Protein AF-A0A7V8WUT7-F1 (afdb_monomer)

Radius of gyration: 21.06 Å; Cα contacts (8 Å, |Δi|>4): 389; chains: 1; bounding box: 51×52×50 Å

Sequence (198 aa):
MINNELIRGTLDYEWETGSEGGYWSIVDKDSLLIAPISHGVFAGTKVFAKDNIERRGRVLSAMNPDGSEFVIAHAGDVVQAFIEWEDGEQELMMSSDLTQQSISFDGIWEVKDGDYLTVYEKIMPARVAWEGLVKFLRKDPDTYEELDPPYVQESADPTIWRHWFLYAYPATLMRPTGFIRPKSIPPITGLRRQKPKE

Secondary structure (DSSP, 8-state):
--EEEEEEEEEEEEEPSSTT-EEEEEEEGGGEEEEE--B---TT-EEEETTEEEEEEEEEEEE-TTS-B---PPBT---EEEEEETTS-EEEEEGGGEEEEEE-GGGEEE--TT-EEEEE-SS-TTSEEEEEE--EEEPPGGG--TTS-SEEETTS-HHHHHHHHHTT-EEEEEEEETSPPPP----------PPP--

pLDDT: mean 80.87, std 17.5, range [33.44, 97.56]

Structure (mmCIF, N/CA/C/O backbone):
data_AF-A0A7V8WUT7-F1
#
_entry.id   AF-A0A7V8WUT7-F1
#
loop_
_atom_site.group_PDB
_atom_site.id
_atom_site.type_symbol
_atom_site.label_atom_id
_atom_site.label_alt_id
_atom_site.label_comp_id
_atom_site.label_asym_id
_atom_site.label_entity_id
_atom_site.label_seq_id
_atom_site.pdbx_PDB_ins_code
_atom_site.Cartn_x
_atom_site.Cartn_y
_atom_site.Cartn_z
_atom_site.occupancy
_atom_site.B_iso_or_equiv
_atom_site.auth_seq_id
_atom_site.auth_comp_id
_atom_site.auth_asym_id
_atom_site.auth_atom_id
_atom_site.pdbx_PDB_model_num
ATOM 1 N N . MET A 1 1 ? -27.573 -14.402 15.034 1.00 45.41 1 MET A N 1
ATOM 2 C CA . MET A 1 1 ? -26.101 -14.456 14.971 1.00 45.41 1 MET A CA 1
ATOM 3 C C . MET A 1 1 ? -25.664 -13.211 14.234 1.00 45.41 1 MET A C 1
ATOM 5 O O . MET A 1 1 ? -26.160 -12.996 13.137 1.00 45.41 1 MET A O 1
ATOM 9 N N . ILE A 1 2 ? -24.872 -12.351 14.870 1.00 49.19 2 ILE A N 1
ATOM 10 C CA . ILE A 1 2 ? -24.236 -11.228 14.175 1.00 49.19 2 ILE A CA 1
ATOM 11 C C . ILE A 1 2 ? -23.109 -11.873 13.373 1.00 49.19 2 ILE A C 1
ATOM 13 O O . ILE A 1 2 ? -22.214 -12.475 13.966 1.00 49.19 2 ILE A O 1
ATOM 17 N N . ASN A 1 3 ? -23.209 -11.865 12.046 1.00 58.84 3 ASN A N 1
ATOM 18 C CA . ASN A 1 3 ? -22.057 -12.227 11.230 1.00 58.84 3 ASN A CA 1
ATOM 19 C C . ASN A 1 3 ? -21.016 -11.115 11.430 1.00 58.84 3 ASN A C 1
ATOM 21 O O . ASN A 1 3 ? -21.374 -9.964 11.629 1.00 58.84 3 ASN A O 1
ATOM 25 N N . ASN A 1 4 ? -19.731 -11.418 11.428 1.00 73.94 4 ASN A N 1
ATOM 26 C CA . ASN A 1 4 ? -18.710 -10.377 11.412 1.00 73.94 4 ASN A CA 1
ATOM 27 C C . ASN A 1 4 ? -17.887 -10.602 10.158 1.00 73.94 4 ASN A C 1
ATOM 29 O O . ASN A 1 4 ? -17.495 -11.734 9.873 1.00 73.94 4 ASN A O 1
ATOM 33 N N . GLU A 1 5 ? -17.669 -9.537 9.402 1.00 84.69 5 GLU A N 1
ATOM 34 C CA . GLU A 1 5 ? -16.731 -9.567 8.292 1.00 84.69 5 GLU A CA 1
ATOM 35 C C . GLU A 1 5 ? -15.357 -9.223 8.861 1.00 84.69 5 GLU A C 1
ATOM 37 O O . GLU A 1 5 ? -15.193 -8.178 9.492 1.00 84.69 5 GLU A O 1
ATOM 42 N N . LEU A 1 6 ? -14.408 -10.152 8.732 1.00 90.44 6 LEU A N 1
ATOM 43 C CA . LEU A 1 6 ? -13.042 -9.987 9.215 1.00 90.44 6 LEU A CA 1
ATOM 44 C C . LEU A 1 6 ? -12.116 -9.855 8.013 1.00 90.44 6 LEU A C 1
ATOM 46 O O . LEU A 1 6 ? -11.908 -10.826 7.288 1.00 90.44 6 LEU A O 1
ATOM 50 N N . ILE A 1 7 ? -11.526 -8.678 7.859 1.00 92.19 7 ILE A N 1
ATOM 51 C CA . ILE A 1 7 ? -10.552 -8.368 6.813 1.00 92.19 7 ILE A CA 1
ATOM 52 C C . ILE A 1 7 ? -9.171 -8.293 7.456 1.00 92.19 7 ILE A C 1
ATOM 54 O O . ILE A 1 7 ? -9.015 -7.785 8.572 1.00 92.19 7 ILE A O 1
ATOM 58 N N . ARG A 1 8 ? -8.156 -8.822 6.772 1.00 93.81 8 ARG A N 1
ATOM 59 C CA . ARG A 1 8 ? -6.759 -8.772 7.219 1.00 93.81 8 ARG A CA 1
ATOM 60 C C . ARG A 1 8 ? -5.919 -8.162 6.120 1.00 93.81 8 ARG A C 1
ATOM 62 O O . ARG A 1 8 ? -5.990 -8.610 4.983 1.00 93.81 8 ARG A O 1
ATOM 69 N N . GLY A 1 9 ? -5.099 -7.186 6.462 1.00 93.19 9 GLY A N 1
ATOM 70 C CA . GLY A 1 9 ? -4.481 -6.377 5.431 1.00 93.19 9 GLY A CA 1
ATOM 71 C C . GLY A 1 9 ? -3.453 -5.402 5.956 1.00 93.19 9 GLY A C 1
ATOM 72 O O . GLY A 1 9 ? -2.978 -5.519 7.088 1.00 93.19 9 GLY A O 1
ATOM 73 N N . THR A 1 10 ? -3.126 -4.433 5.119 1.00 93.62 10 THR A N 1
ATOM 74 C CA . THR A 1 10 ? -2.320 -3.270 5.487 1.00 93.62 10 THR A CA 1
ATOM 75 C C . THR A 1 10 ? -3.182 -2.028 5.441 1.00 93.62 10 THR A C 1
ATOM 77 O O . THR A 1 10 ? -4.041 -1.901 4.576 1.00 93.62 10 THR A O 1
ATOM 80 N N . LEU A 1 11 ? -2.966 -1.119 6.378 1.00 93.94 11 LEU A N 1
ATOM 81 C CA . LEU A 1 11 ? -3.621 0.180 6.348 1.00 93.94 11 LEU A CA 1
ATOM 82 C C . LEU A 1 11 ? -3.132 1.005 5.155 1.00 93.94 11 LEU A C 1
ATOM 84 O O . LEU A 1 11 ? -1.986 0.857 4.750 1.00 93.94 11 LEU A O 1
ATOM 88 N N . ASP A 1 12 ? -3.972 1.872 4.611 1.00 91.62 12 ASP A N 1
ATOM 89 C CA . ASP A 1 12 ? -3.555 2.832 3.591 1.00 91.62 12 ASP A CA 1
ATOM 90 C C . ASP A 1 12 ? -4.378 4.121 3.678 1.00 91.62 12 ASP A C 1
ATOM 92 O O . ASP A 1 12 ? -5.473 4.156 4.248 1.00 91.62 12 ASP A O 1
ATOM 96 N N . TYR A 1 13 ? -3.832 5.209 3.154 1.00 88.19 13 TYR A N 1
ATOM 97 C CA . TYR A 1 13 ? -4.569 6.453 3.001 1.00 88.19 13 TYR A CA 1
ATOM 98 C C . TYR A 1 13 ? -4.773 6.742 1.521 1.00 88.19 13 TYR A C 1
ATOM 100 O O . TYR A 1 13 ? -3.846 7.134 0.811 1.00 88.19 13 TYR A O 1
ATOM 108 N N . GLU A 1 14 ? -6.012 6.554 1.081 1.00 84.31 14 GLU A N 1
ATOM 109 C CA . GLU A 1 14 ? -6.411 6.763 -0.302 1.00 84.31 14 GLU A CA 1
ATOM 110 C C . GLU A 1 14 ? -6.660 8.249 -0.536 1.00 84.31 14 GLU A C 1
ATOM 112 O O . GLU A 1 14 ? -7.486 8.872 0.138 1.00 84.31 14 GLU A O 1
ATOM 117 N N . TRP A 1 15 ? -5.943 8.815 -1.503 1.00 75.94 15 TRP A N 1
ATOM 118 C CA . TRP A 1 15 ? -6.131 10.191 -1.945 1.00 75.94 15 TRP A CA 1
ATOM 119 C C . TRP A 1 15 ? -7.054 10.197 -3.156 1.00 75.94 15 TRP A C 1
ATOM 121 O O . TRP A 1 15 ? -6.699 9.656 -4.206 1.00 75.94 15 TRP A O 1
ATOM 131 N N . GLU A 1 16 ? -8.212 10.844 -3.057 1.00 68.81 16 GLU A N 1
ATOM 132 C CA . GLU A 1 16 ? -8.985 11.129 -4.259 1.00 68.81 16 GLU A CA 1
ATOM 133 C C . GLU A 1 16 ? -8.317 12.289 -5.004 1.00 68.81 16 GLU A C 1
ATOM 135 O O . GLU A 1 16 ? -7.932 13.308 -4.428 1.00 68.81 16 GLU A O 1
ATOM 140 N N . THR A 1 17 ? -8.131 12.135 -6.313 1.00 56.09 17 THR A N 1
ATOM 141 C CA . THR A 1 17 ? -7.579 13.207 -7.147 1.00 56.09 17 THR A CA 1
ATOM 142 C C . THR A 1 17 ? -8.631 14.309 -7.314 1.00 56.09 17 THR A C 1
ATOM 144 O O . THR A 1 17 ? -9.501 14.231 -8.175 1.00 56.09 17 THR A O 1
ATOM 147 N N . GLY A 1 18 ? -8.574 15.348 -6.472 1.00 57.19 18 GLY A N 1
ATOM 148 C CA . GLY A 1 18 ? -9.510 16.479 -6.491 1.00 57.19 18 GLY A CA 1
ATOM 149 C C . GLY A 1 18 ? -9.595 17.214 -5.149 1.00 57.19 18 GLY A C 1
ATOM 150 O O . GLY A 1 18 ? -8.862 16.912 -4.216 1.00 57.19 18 GLY A O 1
ATOM 151 N N . SER A 1 19 ? -10.510 18.181 -5.030 1.00 51.00 19 SER A N 1
ATOM 152 C CA . SER A 1 19 ? -10.764 18.927 -3.781 1.00 51.00 19 SER A CA 1
ATOM 153 C C . SER A 1 19 ? -11.541 18.129 -2.722 1.00 51.00 19 SER A C 1
ATOM 155 O O . SER A 1 19 ? -11.982 18.704 -1.730 1.00 51.00 19 SER A O 1
ATOM 157 N N . GLU A 1 20 ? -11.805 16.842 -2.967 1.00 57.56 20 GLU A N 1
ATOM 158 C CA . GLU A 1 20 ? -12.792 16.047 -2.220 1.00 57.56 20 GLU A CA 1
ATOM 159 C C . GLU A 1 20 ? -12.183 15.251 -1.048 1.00 57.56 20 GLU A C 1
ATOM 161 O O . GLU A 1 20 ? -12.918 14.745 -0.202 1.00 57.56 20 GLU A O 1
ATOM 166 N N . GLY A 1 21 ? -10.856 15.285 -0.886 1.00 66.75 21 GLY A N 1
ATOM 167 C CA . GLY A 1 21 ? -10.159 14.737 0.279 1.00 66.75 21 GLY A CA 1
ATOM 168 C C . GLY A 1 21 ? -9.697 13.291 0.086 1.00 66.75 21 GLY A C 1
ATOM 169 O O . GLY A 1 21 ? -9.520 12.818 -1.031 1.00 66.75 21 GLY A O 1
ATOM 170 N N . GLY A 1 22 ? -9.427 12.601 1.192 1.00 80.38 22 GLY A N 1
ATOM 171 C CA . GLY A 1 22 ? -9.009 11.201 1.196 1.00 80.38 22 GLY A CA 1
ATOM 172 C C . GLY A 1 22 ? -9.622 10.439 2.365 1.00 80.38 22 GLY A C 1
ATOM 173 O O . GLY A 1 22 ? -10.236 11.037 3.258 1.00 80.38 22 GLY A O 1
ATOM 174 N N . TYR A 1 23 ? -9.468 9.118 2.367 1.00 86.56 23 TYR A N 1
ATOM 175 C CA . TYR A 1 23 ? -10.055 8.251 3.387 1.00 86.56 23 TYR A CA 1
ATOM 176 C C . TYR A 1 23 ? -9.081 7.192 3.901 1.00 86.56 23 TYR A C 1
ATOM 178 O O . TYR A 1 23 ? -8.175 6.729 3.213 1.00 86.56 23 TYR A O 1
ATOM 186 N N . TRP A 1 24 ? -9.292 6.812 5.160 1.00 91.88 24 TRP A N 1
ATOM 187 C CA . TRP A 1 24 ? -8.573 5.730 5.819 1.00 91.88 24 TRP A CA 1
ATOM 188 C C . TRP A 1 24 ? -9.095 4.388 5.313 1.00 91.88 24 TRP A C 1
ATOM 190 O O . TRP A 1 24 ? -10.299 4.130 5.383 1.00 91.88 24 TRP A O 1
ATOM 200 N N . SER A 1 25 ? -8.212 3.520 4.835 1.00 92.62 25 SER A N 1
ATOM 201 C CA . SER A 1 25 ? -8.583 2.211 4.308 1.00 92.62 25 SER A CA 1
ATOM 202 C C . SER A 1 25 ? -7.730 1.091 4.907 1.00 92.62 25 SER A C 1
ATOM 204 O O . SER A 1 25 ? -6.668 1.313 5.492 1.00 92.62 25 SER A O 1
ATOM 206 N N . ILE A 1 26 ? -8.233 -0.136 4.795 1.00 93.62 26 ILE A N 1
ATOM 207 C CA . ILE A 1 26 ? -7.436 -1.354 4.882 1.00 93.62 26 ILE A CA 1
ATOM 208 C C . ILE A 1 26 ? -7.471 -2.033 3.514 1.00 93.62 26 ILE A C 1
ATOM 210 O O . ILE A 1 26 ? -8.536 -2.254 2.937 1.00 93.62 26 ILE A O 1
ATOM 214 N N . VAL A 1 27 ? -6.293 -2.359 3.002 1.00 91.25 27 VAL A N 1
ATOM 215 C CA . VAL A 1 27 ? -6.102 -3.119 1.773 1.00 91.25 27 VAL A CA 1
ATOM 216 C C . VAL A 1 27 ? -6.010 -4.590 2.141 1.00 91.25 27 VAL A C 1
ATOM 218 O O . VAL A 1 27 ? -5.072 -5.001 2.829 1.00 91.25 27 VAL A O 1
ATOM 221 N N . ASP A 1 28 ? -6.986 -5.380 1.705 1.00 89.50 28 ASP A N 1
ATOM 222 C CA . ASP A 1 28 ? -7.012 -6.821 1.928 1.00 89.50 28 ASP A CA 1
ATOM 223 C C . ASP A 1 28 ? -5.782 -7.484 1.293 1.00 89.50 28 ASP A C 1
ATOM 225 O O . ASP A 1 28 ? -5.483 -7.313 0.107 1.00 89.50 28 ASP A O 1
ATOM 229 N N . LYS A 1 29 ? -5.068 -8.278 2.095 1.00 82.19 29 LYS A N 1
ATOM 230 C CA . LYS A 1 29 ? -3.894 -9.029 1.643 1.00 82.19 29 LYS A CA 1
ATOM 231 C C . LYS A 1 29 ? -4.231 -10.005 0.512 1.00 82.19 29 LYS A C 1
ATOM 233 O O . LYS A 1 29 ? -3.369 -10.279 -0.318 1.00 82.19 29 LYS A O 1
ATOM 238 N N . ASP A 1 30 ? -5.456 -10.534 0.490 1.00 81.25 30 ASP A N 1
ATOM 239 C CA . ASP A 1 30 ? -5.896 -11.526 -0.496 1.00 81.25 30 ASP A CA 1
ATOM 240 C C . ASP A 1 30 ? -6.336 -10.861 -1.819 1.00 81.25 30 ASP A C 1
ATOM 242 O O . ASP A 1 30 ? -6.558 -11.540 -2.820 1.00 81.25 30 ASP A O 1
ATOM 246 N N . SER A 1 31 ? -6.388 -9.526 -1.851 1.00 80.69 31 SER A N 1
ATOM 247 C CA . SER A 1 31 ? -6.717 -8.705 -3.022 1.00 80.69 31 SER A CA 1
ATOM 248 C C . SER A 1 31 ? -5.495 -8.113 -3.73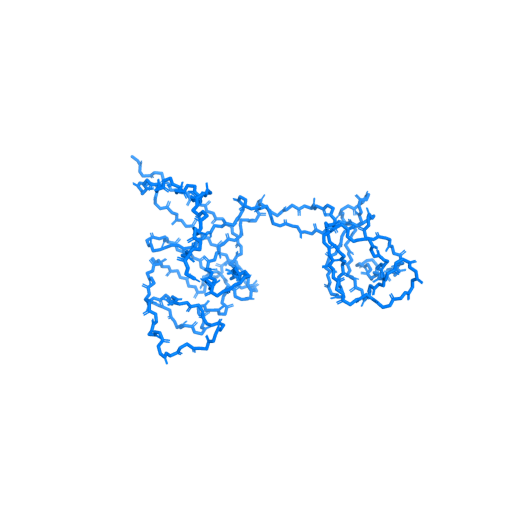0 1.00 80.69 31 SER A C 1
ATOM 250 O O . SER A 1 31 ? -5.635 -7.324 -4.669 1.00 80.69 31 SER A O 1
ATOM 252 N N . LEU A 1 32 ? -4.292 -8.490 -3.289 1.00 76.00 32 LEU A N 1
ATOM 253 C CA . LEU A 1 32 ? -3.045 -8.155 -3.961 1.00 76.00 32 LEU A CA 1
ATOM 254 C C . LEU A 1 32 ? -2.887 -9.049 -5.193 1.00 76.00 32 LEU A C 1
ATOM 256 O O . LEU A 1 32 ? -2.630 -10.248 -5.091 1.00 76.00 32 LEU A O 1
ATOM 260 N N . LEU A 1 33 ? -3.034 -8.451 -6.368 1.00 81.75 33 LEU A N 1
ATOM 261 C CA . LEU A 1 33 ? -2.918 -9.117 -7.657 1.00 81.75 33 LEU A CA 1
ATOM 262 C C . LEU A 1 33 ? -1.563 -8.808 -8.289 1.00 81.75 33 LEU A C 1
ATOM 264 O O . LEU A 1 33 ? -1.022 -7.716 -8.137 1.00 81.75 33 LEU A O 1
ATOM 268 N N . ILE A 1 34 ? -1.029 -9.756 -9.053 1.00 82.69 34 ILE A N 1
ATOM 269 C CA . ILE A 1 34 ? 0.046 -9.472 -10.005 1.00 82.69 34 ILE A CA 1
ATOM 270 C C . ILE A 1 34 ? -0.631 -9.163 -11.332 1.00 82.69 34 ILE A C 1
ATOM 272 O O . ILE A 1 34 ? -1.311 -10.017 -11.903 1.00 82.69 34 ILE A O 1
ATOM 276 N N . ALA A 1 35 ? -0.486 -7.926 -11.794 1.00 85.25 35 ALA A N 1
ATOM 277 C CA . ALA A 1 35 ? -1.137 -7.441 -13.000 1.00 85.25 35 ALA A CA 1
ATOM 278 C C . ALA A 1 35 ? -0.101 -6.924 -14.006 1.00 85.25 35 ALA A C 1
ATOM 280 O O . ALA A 1 35 ? 0.965 -6.444 -13.605 1.00 85.25 35 ALA A O 1
ATOM 281 N N . PRO A 1 36 ? -0.404 -6.982 -15.315 1.00 87.75 36 PRO A N 1
ATOM 282 C CA . PRO A 1 36 ? 0.354 -6.240 -16.308 1.00 87.75 36 PRO A CA 1
ATOM 283 C C . PRO A 1 36 ? 0.421 -4.763 -15.932 1.00 87.75 36 PRO A C 1
ATOM 285 O O . PRO A 1 36 ? -0.540 -4.190 -15.416 1.00 87.75 36 PRO A O 1
ATOM 288 N N . ILE A 1 37 ? 1.555 -4.145 -16.219 1.00 86.19 37 ILE A N 1
ATOM 289 C CA . ILE A 1 37 ? 1.732 -2.711 -16.040 1.00 86.19 37 ILE A CA 1
ATOM 290 C C . ILE A 1 37 ? 0.801 -1.966 -17.012 1.00 86.19 37 ILE A C 1
ATOM 292 O O . ILE A 1 37 ? 0.881 -2.136 -18.227 1.00 86.19 37 ILE A O 1
ATOM 296 N N . SER A 1 38 ? -0.128 -1.178 -16.465 1.00 77.62 38 SER A N 1
ATOM 297 C CA . SER A 1 38 ? -1.184 -0.483 -17.220 1.00 77.62 38 SER A CA 1
ATOM 298 C C . SER A 1 38 ? -0.864 0.982 -17.543 1.00 77.62 38 SER A C 1
ATOM 300 O O . SER A 1 38 ? -1.633 1.652 -18.229 1.00 77.62 38 SER A O 1
ATOM 302 N N . HIS A 1 39 ? 0.247 1.491 -17.025 1.00 78.94 39 HIS A N 1
ATOM 303 C CA . HIS A 1 39 ? 0.788 2.838 -17.211 1.00 78.94 39 HIS A CA 1
ATOM 304 C C . HIS A 1 39 ? 2.317 2.723 -17.233 1.00 78.94 39 HIS A C 1
ATOM 306 O O . HIS A 1 39 ? 2.832 1.726 -16.745 1.00 78.94 39 HIS A O 1
ATOM 312 N N . GLY A 1 40 ? 3.074 3.708 -17.717 1.00 79.19 40 GLY A N 1
ATOM 313 C CA . GLY A 1 40 ? 4.542 3.628 -17.627 1.00 79.19 40 GLY A CA 1
ATOM 314 C C . GLY A 1 40 ? 5.052 3.365 -16.193 1.00 79.19 40 GLY A C 1
ATOM 315 O O . GLY A 1 40 ? 4.360 3.639 -15.209 1.00 79.19 40 GLY A O 1
ATOM 316 N N . VAL A 1 41 ? 6.252 2.796 -16.059 1.00 86.00 41 VAL A N 1
ATOM 317 C CA . VAL A 1 41 ? 6.893 2.547 -14.752 1.00 86.00 41 VAL A CA 1
ATOM 318 C C . VAL A 1 41 ? 7.861 3.662 -14.383 1.00 86.00 41 VAL A C 1
ATOM 320 O O . VAL A 1 41 ? 8.454 4.288 -15.256 1.00 86.00 41 VAL A O 1
ATOM 323 N N . PHE A 1 42 ? 8.055 3.878 -13.082 1.00 87.62 42 PHE A N 1
ATOM 324 C CA . PHE A 1 42 ? 8.966 4.889 -12.551 1.00 87.62 42 PHE A CA 1
ATOM 325 C C . PHE A 1 42 ? 10.107 4.246 -11.765 1.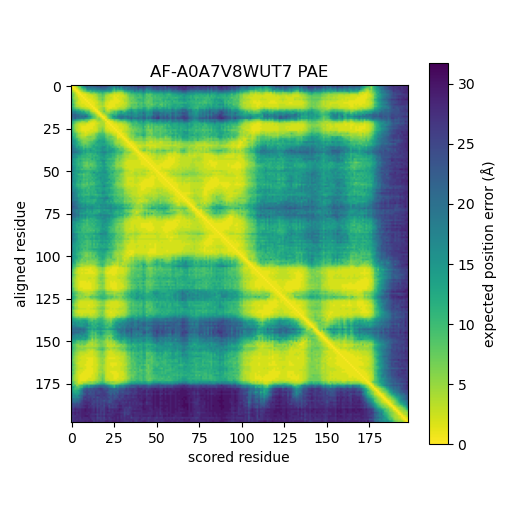00 87.62 42 PHE A C 1
ATOM 327 O O . PHE A 1 42 ? 10.021 3.099 -11.323 1.00 87.62 42 PHE A O 1
ATOM 334 N N . ALA A 1 43 ? 11.186 5.001 -11.562 1.00 87.81 43 ALA A N 1
ATOM 335 C CA . ALA A 1 43 ? 12.277 4.575 -10.696 1.00 87.81 43 ALA A CA 1
ATOM 336 C C . ALA A 1 43 ? 11.761 4.255 -9.280 1.00 87.81 43 ALA A C 1
ATOM 338 O O . ALA A 1 43 ? 10.963 4.990 -8.701 1.00 87.81 43 ALA A O 1
ATOM 339 N N . GLY A 1 44 ? 12.226 3.143 -8.716 1.00 85.69 44 GLY A N 1
ATOM 340 C CA . GLY A 1 44 ? 11.808 2.623 -7.417 1.00 85.69 44 GLY A CA 1
ATOM 341 C C . GLY A 1 44 ? 10.611 1.670 -7.457 1.00 85.69 44 GLY A C 1
ATOM 342 O O . GLY A 1 44 ? 10.409 0.955 -6.471 1.00 85.69 44 GLY A O 1
ATOM 343 N N . THR A 1 45 ? 9.861 1.599 -8.563 1.00 89.00 45 THR A N 1
ATOM 344 C CA . THR A 1 45 ? 8.746 0.653 -8.715 1.00 89.00 45 THR A CA 1
ATOM 345 C C . THR A 1 45 ? 9.249 -0.787 -8.600 1.00 89.00 45 THR A C 1
ATOM 347 O O . THR A 1 45 ? 10.237 -1.167 -9.232 1.00 89.00 45 THR A O 1
ATOM 350 N N . LYS A 1 46 ? 8.565 -1.598 -7.785 1.00 92.06 46 LYS A N 1
ATOM 351 C CA . LYS A 1 46 ? 8.791 -3.047 -7.711 1.00 92.06 46 LYS A CA 1
ATOM 352 C C . LYS A 1 46 ? 8.060 -3.732 -8.856 1.00 92.06 46 LYS A C 1
ATOM 354 O O . LYS A 1 46 ? 6.871 -3.488 -9.055 1.00 92.06 46 LYS A O 1
ATOM 359 N N . VAL A 1 47 ? 8.761 -4.602 -9.564 1.00 94.19 47 VAL A N 1
ATOM 360 C CA . VAL A 1 47 ? 8.244 -5.314 -10.733 1.00 94.19 47 VAL A CA 1
ATOM 361 C C . VAL A 1 47 ? 8.579 -6.796 -10.651 1.00 94.19 47 VAL A C 1
ATOM 363 O O . VAL A 1 47 ? 9.500 -7.206 -9.942 1.00 94.19 47 VAL A O 1
ATOM 366 N N . PHE A 1 48 ? 7.826 -7.593 -11.396 1.00 94.69 48 PHE A N 1
ATOM 367 C CA . PHE A 1 48 ? 8.066 -9.015 -11.587 1.00 94.69 48 PHE A CA 1
ATOM 368 C C . PHE A 1 48 ? 8.187 -9.306 -13.079 1.00 94.69 48 PHE A C 1
ATOM 370 O O . PHE A 1 48 ? 7.489 -8.686 -13.893 1.00 94.69 48 PHE A O 1
ATOM 377 N N . ALA A 1 49 ? 9.039 -10.260 -13.447 1.00 93.31 49 ALA A N 1
ATOM 378 C CA . ALA A 1 49 ? 9.104 -10.718 -14.829 1.00 93.31 49 ALA A CA 1
ATOM 379 C C . ALA A 1 49 ? 7.766 -11.368 -15.213 1.00 93.31 49 ALA A C 1
ATOM 381 O O . ALA A 1 49 ? 7.251 -12.222 -14.491 1.00 93.31 49 ALA A O 1
ATOM 382 N N . LYS A 1 50 ? 7.190 -10.981 -16.354 1.00 91.75 50 LYS A N 1
ATOM 383 C CA . LYS A 1 50 ? 5.868 -11.468 -16.784 1.00 91.75 50 LYS A CA 1
ATOM 384 C C . LYS A 1 50 ? 5.796 -12.989 -16.922 1.00 91.75 50 LYS A C 1
ATOM 386 O O . LYS A 1 50 ? 4.791 -13.585 -16.545 1.00 91.75 50 LYS A O 1
ATOM 391 N N . ASP A 1 51 ? 6.874 -13.603 -17.399 1.00 92.25 51 ASP A N 1
ATOM 392 C CA . ASP A 1 51 ? 6.966 -15.056 -17.588 1.00 92.25 51 ASP A CA 1
ATOM 393 C C . ASP A 1 51 ? 7.476 -15.795 -16.337 1.00 92.25 51 ASP A C 1
ATOM 395 O O . ASP A 1 51 ? 7.506 -17.025 -16.304 1.00 92.25 51 ASP A O 1
ATOM 399 N N . ASN A 1 52 ? 7.876 -15.061 -15.293 1.00 90.62 52 ASN A N 1
ATOM 400 C CA . ASN A 1 52 ? 8.339 -15.621 -14.028 1.00 90.62 52 ASN A CA 1
ATOM 401 C C . ASN A 1 52 ? 8.051 -14.657 -12.868 1.00 90.62 52 ASN A C 1
ATOM 403 O O . ASN A 1 52 ? 8.905 -13.864 -12.474 1.00 90.62 52 ASN A O 1
ATOM 407 N N . ILE A 1 53 ? 6.856 -14.776 -12.287 1.00 87.00 53 ILE A N 1
ATOM 408 C CA . ILE A 1 53 ? 6.399 -13.912 -11.190 1.00 87.00 53 ILE A CA 1
ATOM 409 C C . ILE A 1 53 ? 7.222 -14.046 -9.900 1.00 87.00 53 ILE A C 1
ATOM 411 O O . ILE A 1 53 ? 7.128 -13.192 -9.025 1.00 87.00 53 ILE A O 1
ATOM 415 N N . GLU A 1 54 ? 8.032 -15.097 -9.757 1.00 89.88 54 GLU A N 1
ATOM 416 C CA . GLU A 1 54 ? 8.945 -15.226 -8.617 1.00 89.88 54 GLU A CA 1
ATOM 417 C C . GLU A 1 54 ? 10.226 -14.407 -8.816 1.00 89.88 54 GLU A C 1
ATOM 419 O O . GLU A 1 54 ? 10.905 -14.083 -7.841 1.00 89.88 54 GLU A O 1
ATOM 424 N N . ARG A 1 55 ? 10.548 -14.022 -10.060 1.00 92.69 55 ARG A N 1
ATOM 425 C CA . ARG A 1 55 ? 11.679 -13.142 -10.360 1.00 92.69 55 ARG A CA 1
ATOM 426 C C . ARG A 1 55 ? 11.276 -11.695 -10.099 1.00 92.69 55 ARG A C 1
ATOM 428 O O . ARG A 1 55 ? 10.513 -11.100 -10.860 1.00 92.69 55 ARG A O 1
ATOM 435 N N . ARG A 1 56 ? 11.796 -11.145 -9.005 1.00 95.00 56 ARG A N 1
ATOM 436 C CA . ARG A 1 56 ? 11.480 -9.810 -8.481 1.00 95.00 56 ARG A CA 1
ATOM 437 C C . ARG A 1 56 ? 12.601 -8.839 -8.776 1.00 95.00 56 ARG A C 1
ATOM 439 O O . ARG A 1 56 ? 13.772 -9.190 -8.647 1.00 95.00 56 ARG A O 1
ATOM 446 N N . GLY A 1 57 ? 12.240 -7.618 -9.135 1.00 95.44 57 GLY A N 1
ATOM 447 C CA . GLY A 1 57 ? 13.196 -6.557 -9.399 1.00 95.44 57 GLY A CA 1
ATOM 448 C C . GLY A 1 57 ? 12.667 -5.186 -9.017 1.00 95.44 57 GLY A C 1
ATOM 449 O O . GLY A 1 57 ? 11.506 -5.005 -8.632 1.00 95.44 57 GLY A O 1
ATOM 450 N N . ARG A 1 58 ? 13.548 -4.200 -9.123 1.00 95.62 58 ARG A N 1
ATOM 451 C CA . ARG A 1 58 ? 13.248 -2.788 -8.924 1.00 95.62 58 ARG A CA 1
ATOM 452 C C . ARG A 1 58 ? 13.691 -2.004 -10.148 1.00 95.62 58 ARG A C 1
ATOM 454 O O . ARG A 1 58 ? 14.810 -2.158 -10.624 1.00 95.62 58 ARG A O 1
ATOM 461 N N . VAL A 1 59 ? 12.821 -1.123 -10.622 1.00 94.50 59 VAL A N 1
ATOM 462 C CA . VAL A 1 59 ? 13.152 -0.190 -11.701 1.00 94.50 59 VAL A CA 1
ATOM 463 C C . VAL A 1 59 ? 14.165 0.830 -11.177 1.00 94.50 59 VAL A C 1
ATOM 465 O O . VAL A 1 59 ? 13.897 1.531 -10.203 1.00 94.50 59 VAL A O 1
ATOM 468 N N . LEU A 1 60 ? 15.331 0.917 -11.806 1.00 92.81 60 LEU A N 1
ATOM 469 C CA . LEU A 1 60 ? 16.357 1.924 -11.531 1.00 92.81 60 LEU A CA 1
ATOM 470 C C . LEU A 1 60 ? 16.069 3.222 -12.287 1.00 92.81 60 LEU A C 1
ATOM 472 O O . LEU A 1 60 ? 16.203 4.311 -11.734 1.00 92.81 60 LEU A O 1
ATOM 476 N N . SER A 1 61 ? 15.647 3.101 -13.543 1.00 93.31 61 SER A N 1
ATOM 477 C CA . SER A 1 61 ? 15.255 4.219 -14.397 1.00 93.31 61 SER A CA 1
ATOM 478 C C . SER A 1 61 ? 14.275 3.759 -15.474 1.00 93.31 61 SER A C 1
ATOM 480 O O . SER A 1 61 ? 14.184 2.569 -15.782 1.00 93.31 61 SER A O 1
ATOM 482 N N . ALA A 1 62 ? 13.537 4.709 -16.042 1.00 92.69 62 ALA A N 1
ATOM 483 C CA . ALA A 1 62 ? 12.641 4.477 -17.165 1.00 92.69 62 ALA A CA 1
ATOM 484 C C . ALA A 1 62 ? 12.844 5.555 -18.235 1.00 92.69 62 ALA A C 1
ATOM 486 O O . ALA A 1 62 ? 13.165 6.701 -17.918 1.00 92.69 62 ALA A O 1
ATOM 487 N N . MET A 1 63 ? 12.671 5.175 -19.497 1.00 93.62 63 MET A N 1
ATOM 488 C CA . MET A 1 63 ? 12.792 6.046 -20.664 1.00 93.62 63 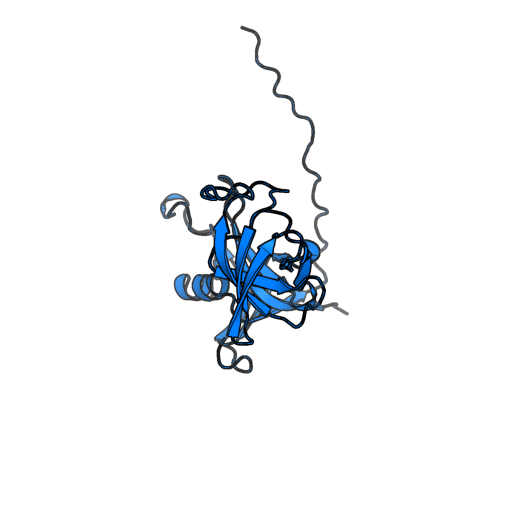MET A CA 1
ATOM 489 C C . MET A 1 63 ? 11.740 5.672 -21.710 1.00 93.62 63 MET A C 1
ATOM 491 O O . MET A 1 63 ? 11.247 4.540 -21.740 1.00 93.62 63 MET A O 1
ATOM 495 N N . ASN A 1 64 ? 11.394 6.615 -22.581 1.00 90.69 64 ASN A N 1
ATOM 496 C CA . ASN A 1 64 ? 10.531 6.316 -23.719 1.00 90.69 64 ASN A CA 1
ATOM 497 C C . ASN A 1 64 ? 11.218 5.299 -24.654 1.00 90.69 64 ASN A C 1
ATOM 499 O O . ASN A 1 64 ? 12.447 5.213 -24.664 1.00 90.69 64 ASN A O 1
ATOM 503 N N . PRO A 1 65 ? 10.470 4.544 -25.482 1.00 88.19 65 PRO A N 1
ATOM 504 C CA . PRO A 1 65 ? 11.057 3.570 -26.410 1.00 88.19 65 PRO A CA 1
ATOM 505 C C . PRO A 1 65 ? 12.055 4.157 -27.418 1.00 88.19 65 PRO A C 1
ATOM 507 O O . PRO A 1 65 ? 12.851 3.418 -27.991 1.00 88.19 65 PRO A O 1
ATOM 510 N N . ASP A 1 66 ? 12.003 5.470 -27.657 1.00 88.69 66 ASP A N 1
ATOM 511 C CA . ASP A 1 66 ? 12.941 6.202 -28.512 1.00 88.69 66 ASP A CA 1
ATOM 512 C C . ASP A 1 66 ? 14.225 6.647 -27.779 1.00 88.69 66 ASP A C 1
ATOM 514 O O . ASP A 1 66 ? 15.093 7.277 -28.384 1.00 88.69 66 ASP A O 1
ATOM 518 N N . GLY A 1 67 ? 14.357 6.314 -26.490 1.00 87.00 67 GLY A N 1
ATOM 519 C CA . GLY A 1 67 ? 15.476 6.683 -25.625 1.00 87.00 67 GLY A CA 1
ATOM 520 C C . GLY A 1 67 ? 15.376 8.083 -25.011 1.00 87.00 67 GLY A C 1
ATOM 521 O O . GLY A 1 67 ? 16.292 8.493 -24.299 1.00 87.00 67 GLY A O 1
ATOM 522 N N . SER A 1 68 ? 14.298 8.831 -25.270 1.00 87.88 68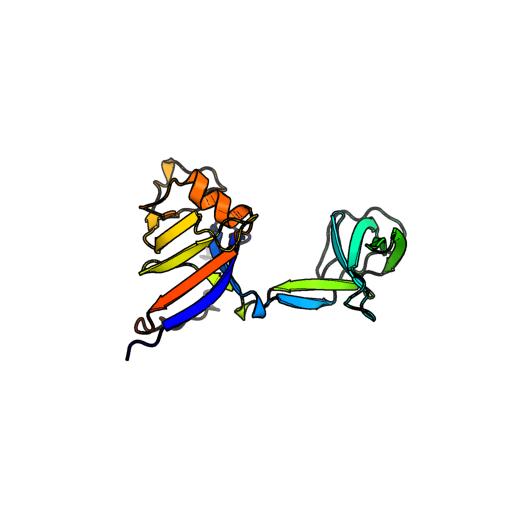 SER A N 1
ATOM 523 C CA . SER A 1 68 ? 14.070 10.132 -24.636 1.00 87.88 68 SER A CA 1
ATOM 524 C C . SER A 1 68 ? 13.626 9.998 -23.175 1.00 87.88 68 SER A C 1
ATOM 526 O O . SER A 1 68 ? 13.159 8.948 -22.725 1.00 87.88 68 SER A O 1
ATOM 528 N N . GLU A 1 69 ? 13.788 11.081 -22.415 1.00 87.50 69 GLU A N 1
ATOM 529 C CA . GLU A 1 69 ? 13.440 11.124 -20.996 1.00 87.50 69 GLU A CA 1
ATOM 530 C C . GLU A 1 69 ? 11.941 10.872 -20.774 1.00 87.50 69 GLU A C 1
ATOM 532 O O . GLU A 1 69 ? 11.081 11.501 -21.395 1.00 87.50 69 GLU A O 1
ATOM 537 N N . PHE A 1 70 ? 11.632 9.954 -19.858 1.00 82.75 70 PHE A N 1
ATOM 538 C CA . PHE A 1 70 ? 10.265 9.664 -19.449 1.00 82.75 70 PHE A CA 1
ATOM 539 C C . PHE A 1 70 ? 9.872 10.550 -18.265 1.00 82.75 70 PHE A C 1
ATOM 541 O O . PHE A 1 70 ? 10.375 10.378 -17.156 1.00 82.75 70 PHE A O 1
ATOM 548 N N . VAL A 1 71 ? 8.977 11.510 -18.508 1.00 78.38 71 VAL A N 1
ATOM 549 C CA . VAL A 1 71 ? 8.607 12.534 -17.513 1.00 78.38 71 VAL A CA 1
ATOM 550 C C . VAL A 1 71 ? 7.228 12.273 -16.902 1.00 78.38 71 VAL A C 1
ATOM 552 O O . VAL A 1 71 ? 7.016 12.537 -15.721 1.00 78.38 71 VAL A O 1
ATOM 555 N N . ILE A 1 72 ? 6.274 11.764 -17.687 1.00 77.88 72 ILE A N 1
ATOM 556 C CA . ILE A 1 72 ? 4.881 11.554 -17.269 1.00 77.88 72 ILE A CA 1
ATOM 557 C C . ILE A 1 72 ? 4.386 10.229 -17.844 1.00 77.88 72 ILE A C 1
ATOM 559 O O . ILE A 1 72 ? 4.589 9.964 -19.023 1.00 77.88 72 ILE A O 1
ATOM 563 N N . ALA A 1 73 ? 3.702 9.437 -17.015 1.00 75.81 73 ALA A N 1
ATOM 564 C CA . ALA A 1 73 ? 3.000 8.231 -17.439 1.00 75.81 73 ALA A CA 1
ATOM 565 C C . ALA A 1 73 ? 1.542 8.539 -17.784 1.00 75.81 73 ALA A C 1
ATOM 567 O O . ALA A 1 73 ? 0.784 9.014 -16.935 1.00 75.81 73 ALA A O 1
ATOM 568 N N . HIS A 1 74 ? 1.122 8.178 -18.988 1.00 76.69 74 HIS A N 1
ATOM 569 C CA . HIS A 1 74 ? -0.277 8.004 -19.343 1.00 76.69 74 HIS A CA 1
ATOM 570 C C . HIS A 1 74 ? -0.662 6.520 -19.310 1.00 76.69 74 HIS A C 1
ATOM 572 O O . HIS A 1 74 ? 0.173 5.613 -19.392 1.00 76.69 74 HIS A O 1
ATOM 578 N N . ALA A 1 75 ? -1.959 6.258 -19.147 1.00 73.88 75 ALA A N 1
ATOM 579 C CA . ALA A 1 75 ? -2.483 4.902 -19.231 1.00 73.88 75 ALA A CA 1
ATOM 580 C C . ALA A 1 75 ? -2.214 4.326 -20.632 1.00 73.88 75 ALA A C 1
ATOM 582 O O . ALA A 1 75 ? -2.559 4.947 -21.636 1.00 73.88 75 ALA A O 1
ATOM 583 N N . GLY A 1 76 ? -1.623 3.132 -20.683 1.00 75.56 76 GLY A N 1
ATOM 584 C CA . GLY A 1 76 ? -1.218 2.459 -21.918 1.00 75.56 76 GLY A CA 1
ATOM 585 C C . GLY A 1 76 ? 0.187 2.798 -22.426 1.00 75.56 76 GLY A C 1
ATOM 586 O O . GLY A 1 76 ? 0.614 2.179 -23.401 1.00 75.56 76 GLY A O 1
ATOM 587 N N . ASP A 1 77 ? 0.916 3.718 -21.786 1.00 82.81 77 ASP A N 1
ATOM 588 C CA . ASP A 1 77 ? 2.293 4.021 -22.183 1.00 82.81 77 ASP A CA 1
ATOM 589 C C . ASP A 1 77 ? 3.210 2.816 -21.963 1.00 82.81 77 ASP A C 1
ATOM 591 O O . ASP A 1 77 ? 3.260 2.235 -20.876 1.00 82.81 77 ASP A O 1
ATOM 595 N N . VAL A 1 78 ? 3.975 2.476 -23.001 1.00 83.94 78 VAL A N 1
ATOM 596 C CA . VAL A 1 78 ? 5.038 1.474 -22.934 1.00 83.94 78 VAL A CA 1
ATOM 597 C C . VAL A 1 78 ? 6.370 2.201 -22.859 1.00 83.94 78 VAL A C 1
ATOM 599 O O . VAL A 1 78 ? 6.756 2.900 -23.791 1.00 83.94 78 VAL A O 1
ATOM 602 N N . VAL A 1 79 ? 7.083 2.000 -21.758 1.00 90.94 79 VAL A N 1
ATOM 603 C CA . VAL A 1 79 ? 8.439 2.510 -21.521 1.00 90.94 79 VAL A CA 1
ATOM 604 C C . VAL A 1 79 ? 9.466 1.383 -21.514 1.00 90.94 79 VAL A C 1
ATOM 606 O O . VAL A 1 79 ? 9.125 0.227 -21.236 1.00 90.94 79 VAL A O 1
ATOM 609 N N . GLN A 1 80 ? 10.722 1.736 -21.775 1.00 94.00 80 GLN A N 1
ATOM 610 C CA . GLN A 1 80 ? 11.886 0.914 -21.462 1.00 94.00 80 GLN A CA 1
ATOM 611 C C . GLN A 1 80 ? 12.298 1.166 -20.014 1.00 94.00 80 GLN A C 1
ATOM 613 O O . GLN A 1 80 ? 12.496 2.310 -19.612 1.00 94.00 80 GLN A O 1
ATOM 618 N N . ALA A 1 81 ? 12.432 0.100 -19.235 1.00 94.06 81 ALA A N 1
ATOM 619 C CA . ALA A 1 81 ? 12.800 0.142 -17.830 1.00 94.06 81 ALA A CA 1
ATOM 620 C C . ALA A 1 81 ? 14.135 -0.568 -17.628 1.00 94.06 81 ALA A C 1
ATOM 622 O O . ALA A 1 81 ? 14.296 -1.720 -18.033 1.00 94.06 81 ALA A O 1
ATOM 623 N N . PHE A 1 82 ? 15.087 0.112 -16.994 1.00 96.31 82 PHE A N 1
ATOM 624 C CA . PHE A 1 82 ? 16.314 -0.516 -16.526 1.00 96.31 82 PHE A CA 1
ATOM 625 C C . PHE A 1 82 ? 16.066 -1.068 -15.128 1.00 96.31 82 PHE A C 1
ATOM 627 O O . PHE A 1 82 ? 15.671 -0.322 -14.232 1.00 96.31 82 PHE A O 1
ATOM 634 N N . ILE A 1 83 ? 16.236 -2.372 -14.951 1.00 96.75 83 ILE A N 1
ATOM 635 C CA . ILE A 1 83 ? 15.806 -3.104 -13.761 1.00 96.75 83 ILE A CA 1
ATOM 636 C C . ILE A 1 83 ? 17.022 -3.706 -13.086 1.00 96.75 83 ILE A C 1
ATOM 638 O O . ILE A 1 83 ? 17.890 -4.260 -13.752 1.00 96.75 83 ILE A O 1
ATOM 642 N N . GLU A 1 84 ? 17.040 -3.632 -11.764 1.00 97.56 84 GLU A N 1
ATOM 643 C CA . GLU A 1 84 ? 17.893 -4.449 -10.913 1.00 97.56 84 GLU A CA 1
ATOM 644 C C . GLU A 1 84 ? 17.059 -5.576 -10.307 1.00 97.56 84 GLU A C 1
ATOM 646 O O . GLU A 1 84 ? 16.081 -5.328 -9.593 1.00 97.56 84 GLU A O 1
ATOM 651 N N . TRP A 1 85 ? 17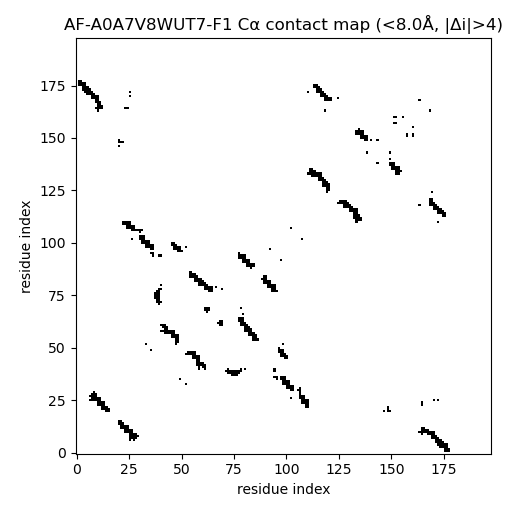.421 -6.812 -10.626 1.00 96.81 85 TRP A N 1
ATOM 652 C CA . TRP A 1 85 ? 16.776 -8.016 -10.122 1.00 96.81 85 TRP A CA 1
ATOM 653 C C . TRP A 1 85 ? 17.353 -8.415 -8.759 1.00 96.81 85 TRP A C 1
ATOM 655 O O . TRP A 1 85 ? 18.516 -8.161 -8.451 1.00 96.81 85 TRP A O 1
ATOM 665 N N . GLU A 1 86 ? 16.549 -9.085 -7.931 1.00 94.69 86 GLU A N 1
ATOM 666 C CA . GLU A 1 86 ? 16.991 -9.588 -6.619 1.00 94.69 86 GLU A CA 1
ATOM 667 C C . GLU A 1 86 ? 18.075 -10.679 -6.727 1.00 94.69 86 GLU A C 1
ATOM 669 O O . GLU A 1 86 ? 18.796 -10.930 -5.762 1.00 94.69 86 GLU A O 1
ATOM 674 N N . ASP A 1 87 ? 18.218 -11.304 -7.899 1.00 93.88 87 ASP A N 1
ATOM 675 C CA . ASP A 1 87 ? 19.308 -12.233 -8.221 1.00 93.88 87 ASP A CA 1
ATOM 676 C C . ASP A 1 87 ? 20.647 -11.519 -8.526 1.00 93.88 87 ASP A C 1
ATOM 678 O O . ASP A 1 87 ? 21.681 -12.177 -8.653 1.00 93.88 87 ASP A O 1
ATOM 682 N N . GLY A 1 88 ? 20.645 -10.181 -8.571 1.00 93.38 88 GLY A N 1
ATOM 683 C CA . GLY A 1 88 ? 21.807 -9.332 -8.826 1.00 93.38 88 GLY A CA 1
ATOM 684 C C . GLY A 1 88 ? 22.037 -8.997 -10.300 1.00 93.38 88 GLY A C 1
ATOM 685 O O . GLY A 1 88 ? 22.957 -8.233 -10.602 1.00 93.38 88 GLY A O 1
ATOM 686 N N . GLU A 1 89 ? 21.235 -9.534 -11.222 1.00 96.81 89 GLU A N 1
ATOM 687 C CA . GLU A 1 89 ? 21.312 -9.160 -12.632 1.00 96.81 89 GLU A CA 1
ATOM 688 C C . GLU A 1 89 ? 20.672 -7.793 -12.889 1.00 96.81 89 GLU A C 1
ATOM 690 O O . GLU A 1 89 ? 19.746 -7.361 -12.200 1.00 96.81 89 GLU A O 1
ATOM 695 N N . GLN A 1 90 ? 21.156 -7.114 -13.928 1.00 96.81 90 GLN A N 1
ATOM 696 C CA . GLN A 1 90 ? 20.557 -5.882 -14.420 1.00 96.81 90 GLN A CA 1
ATOM 697 C C . GLN A 1 90 ? 20.189 -6.031 -15.888 1.00 96.81 90 GLN A C 1
ATOM 699 O O . GLN A 1 90 ? 20.974 -6.542 -16.687 1.00 96.81 90 GLN A O 1
ATOM 704 N N . GLU A 1 91 ? 18.995 -5.575 -16.245 1.00 96.00 91 GLU A N 1
ATOM 705 C CA . GLU A 1 91 ? 18.440 -5.784 -17.577 1.00 96.00 91 GLU A CA 1
ATOM 706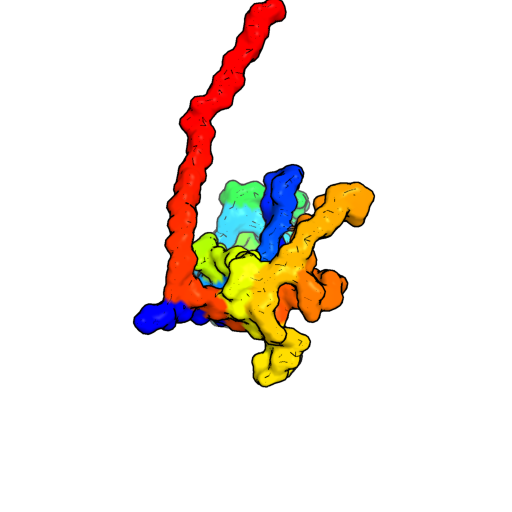 C C . GLU A 1 91 ? 17.593 -4.589 -18.012 1.00 96.00 91 GLU A C 1
ATOM 708 O O . GLU A 1 91 ? 16.921 -3.951 -17.202 1.00 96.00 91 GLU A O 1
ATOM 713 N N . LEU A 1 92 ? 17.625 -4.284 -19.310 1.00 95.06 92 LEU A N 1
ATOM 714 C CA . LEU A 1 92 ? 16.701 -3.339 -19.923 1.00 95.06 92 LEU A CA 1
ATOM 715 C C . LEU A 1 92 ? 15.518 -4.122 -20.493 1.00 95.06 92 LEU A C 1
ATOM 717 O O . LEU A 1 92 ? 15.697 -4.922 -21.409 1.00 95.06 92 LEU A O 1
ATOM 721 N N . MET A 1 93 ? 14.316 -3.871 -19.982 1.00 94.81 93 MET A N 1
ATOM 722 C CA . MET A 1 93 ? 13.099 -4.547 -20.431 1.00 94.81 93 MET A CA 1
ATOM 723 C C . MET A 1 93 ? 12.019 -3.555 -20.835 1.00 94.81 93 MET A C 1
ATOM 725 O O . MET A 1 93 ? 11.948 -2.435 -20.329 1.00 94.81 93 MET A O 1
ATOM 729 N N . MET A 1 94 ? 11.133 -3.984 -21.732 1.00 93.62 94 MET A N 1
ATOM 730 C CA . MET A 1 94 ? 9.911 -3.238 -22.005 1.00 93.62 94 MET A CA 1
ATOM 731 C C . MET A 1 94 ? 8.935 -3.443 -20.849 1.00 93.62 94 MET A C 1
ATOM 733 O O . MET A 1 94 ? 8.719 -4.560 -20.388 1.00 93.62 94 MET A O 1
ATOM 737 N N . SER A 1 95 ? 8.280 -2.373 -20.415 1.00 92.12 95 SER A N 1
ATOM 738 C CA . SER A 1 95 ? 7.209 -2.433 -19.405 1.00 92.12 95 SER A CA 1
ATOM 739 C C . SER A 1 95 ? 6.065 -3.397 -19.761 1.00 92.12 95 SER A C 1
ATOM 741 O O . SER A 1 95 ? 5.420 -3.923 -18.861 1.00 92.12 95 SER A O 1
ATOM 743 N N . SER A 1 96 ? 5.855 -3.706 -21.047 1.00 91.44 96 SER A N 1
ATOM 744 C CA . SER A 1 96 ? 4.901 -4.725 -21.521 1.00 91.44 96 SER A CA 1
ATOM 745 C C . SER A 1 96 ? 5.265 -6.171 -21.148 1.00 91.44 96 SER A C 1
ATOM 747 O O . SER A 1 96 ? 4.400 -7.058 -21.188 1.00 91.44 96 SER A O 1
ATOM 749 N N . ASP A 1 97 ? 6.532 -6.399 -20.802 1.00 93.50 97 ASP A N 1
ATOM 750 C CA . ASP A 1 97 ? 7.110 -7.687 -20.396 1.00 93.50 97 ASP A CA 1
ATOM 751 C C . ASP A 1 97 ? 7.314 -7.763 -18.876 1.00 93.50 97 ASP A C 1
ATOM 753 O O . ASP A 1 97 ? 7.892 -8.712 -18.340 1.00 93.50 97 ASP A O 1
ATOM 757 N N . LEU A 1 98 ? 6.788 -6.766 -18.170 1.00 92.62 98 LEU A N 1
ATOM 758 C CA . LEU A 1 98 ? 6.810 -6.660 -16.728 1.00 92.62 98 LEU A CA 1
ATOM 759 C C . LEU A 1 98 ? 5.386 -6.719 -16.181 1.00 92.62 98 LEU A C 1
ATOM 761 O O . LEU A 1 98 ? 4.396 -6.361 -16.826 1.00 92.62 98 LEU A O 1
ATOM 765 N N . THR A 1 99 ? 5.298 -7.154 -14.937 1.00 92.69 99 THR A N 1
ATOM 766 C CA . THR A 1 99 ? 4.088 -7.072 -14.128 1.00 92.69 99 THR A CA 1
ATOM 767 C C . THR A 1 99 ? 4.408 -6.332 -12.840 1.00 92.69 99 THR A C 1
ATOM 769 O O . THR A 1 99 ? 5.565 -6.249 -12.426 1.00 92.69 99 THR A O 1
ATOM 772 N N . GLN A 1 100 ? 3.391 -5.769 -12.204 1.00 90.00 100 GLN A N 1
ATOM 773 C CA . GLN A 1 100 ? 3.526 -5.122 -10.908 1.00 90.00 100 GLN A CA 1
ATOM 774 C C . GLN A 1 100 ? 2.440 -5.620 -9.967 1.00 90.00 100 GLN A C 1
ATOM 776 O O . GLN A 1 100 ? 1.396 -6.125 -10.392 1.00 90.00 100 GLN A O 1
ATOM 781 N N . GLN A 1 101 ? 2.692 -5.459 -8.674 1.00 84.38 101 GLN A N 1
ATOM 782 C CA . GLN A 1 101 ? 1.657 -5.675 -7.684 1.00 84.38 101 GLN A CA 1
ATOM 783 C C . GLN A 1 101 ? 0.615 -4.565 -7.840 1.00 84.38 101 GLN A C 1
ATOM 785 O O . GLN A 1 101 ? 0.948 -3.382 -7.850 1.00 84.38 101 GLN A O 1
ATOM 790 N N . SER A 1 102 ? -0.636 -4.961 -8.003 1.00 79.56 102 SER A N 1
ATOM 791 C CA . SER A 1 102 ? -1.791 -4.085 -8.102 1.00 79.56 102 SER A CA 1
ATOM 792 C C . SER A 1 102 ? -2.798 -4.496 -7.037 1.00 79.56 102 SER A C 1
ATOM 794 O O . SER A 1 102 ? -2.877 -5.662 -6.651 1.00 79.56 102 SER A O 1
ATOM 796 N N . ILE A 1 103 ? -3.556 -3.530 -6.542 1.00 77.69 103 ILE A N 1
ATOM 797 C CA . ILE A 1 103 ? -4.632 -3.766 -5.588 1.00 77.69 103 ILE A CA 1
ATOM 798 C C . ILE A 1 103 ? -5.929 -3.798 -6.391 1.00 77.69 103 ILE A C 1
ATOM 800 O O . ILE A 1 103 ? -6.226 -2.859 -7.131 1.00 77.69 103 ILE A O 1
ATOM 804 N N . SER A 1 104 ? -6.710 -4.874 -6.277 1.00 75.19 104 SER A N 1
ATOM 805 C CA . SER A 1 104 ? -8.055 -4.871 -6.860 1.00 75.19 104 SER A CA 1
ATOM 806 C C . SER A 1 104 ? -8.933 -3.851 -6.133 1.00 75.19 104 SER A C 1
ATOM 808 O O . SER A 1 104 ? -8.888 -3.807 -4.906 1.00 75.19 104 SER A O 1
ATOM 810 N N . PHE A 1 105 ? -9.790 -3.114 -6.847 1.00 69.94 105 PHE A N 1
ATOM 811 C CA . PHE A 1 105 ? -10.736 -2.171 -6.226 1.00 69.94 105 PHE A CA 1
ATOM 812 C C . PHE A 1 105 ? -11.595 -2.812 -5.122 1.00 69.94 105 PHE A C 1
ATOM 814 O O . PHE A 1 105 ? -11.836 -2.187 -4.096 1.00 69.94 105 PHE A O 1
ATOM 821 N N . ASP A 1 106 ? -11.995 -4.077 -5.289 1.00 77.81 106 ASP A N 1
ATOM 822 C CA . ASP A 1 106 ? -12.774 -4.825 -4.287 1.00 77.81 106 ASP A CA 1
ATOM 823 C C . ASP A 1 106 ? -11.977 -5.163 -3.009 1.00 77.81 106 ASP A C 1
ATOM 825 O O . ASP A 1 106 ? -12.543 -5.618 -2.016 1.00 77.81 106 ASP A O 1
ATOM 829 N N . GLY A 1 107 ? -10.662 -4.946 -3.037 1.00 83.75 107 GLY A N 1
ATOM 830 C CA . GLY A 1 107 ? -9.741 -5.171 -1.930 1.00 83.75 107 GLY A CA 1
ATOM 831 C C . GLY A 1 107 ? -9.521 -3.974 -1.027 1.00 83.75 107 GLY A C 1
ATOM 832 O O . GLY A 1 107 ? -8.843 -4.113 -0.012 1.00 83.75 107 GLY A O 1
ATOM 833 N N . ILE A 1 108 ? -10.056 -2.808 -1.385 1.00 88.38 108 ILE A N 1
ATOM 834 C CA . ILE A 1 108 ? -9.918 -1.588 -0.597 1.00 88.38 108 ILE A CA 1
ATOM 835 C C . ILE A 1 108 ? -11.162 -1.444 0.273 1.00 88.38 108 ILE A C 1
ATOM 837 O O . ILE A 1 108 ? -12.283 -1.288 -0.214 1.00 88.38 108 ILE A O 1
ATOM 841 N N . TRP A 1 109 ? -10.959 -1.474 1.584 1.00 90.38 109 TRP A N 1
ATOM 842 C CA . TRP A 1 109 ? -12.030 -1.356 2.561 1.00 90.38 109 TRP A CA 1
ATOM 843 C C . TRP A 1 109 ? -11.860 -0.072 3.353 1.00 90.38 109 TRP A C 1
ATOM 845 O O . TRP A 1 109 ? -11.006 0.023 4.229 1.00 90.38 109 TRP A O 1
ATOM 855 N N . GLU A 1 110 ? -12.705 0.916 3.070 1.00 91.44 110 GLU A N 1
ATOM 856 C CA . GLU A 1 110 ? -12.792 2.131 3.880 1.00 91.44 110 GLU A CA 1
ATOM 857 C C . GLU A 1 110 ? -13.101 1.770 5.341 1.00 91.44 110 GLU A C 1
ATOM 859 O O . GLU A 1 110 ? -14.055 1.029 5.622 1.00 91.44 110 GLU A O 1
ATOM 864 N N . VAL A 1 111 ? -12.297 2.310 6.255 1.00 92.38 111 VAL A N 1
ATOM 865 C CA . VAL A 1 111 ? -12.479 2.221 7.704 1.00 92.38 111 VAL A CA 1
ATOM 866 C C . VAL A 1 111 ? -13.562 3.219 8.111 1.00 92.38 111 VAL A C 1
ATOM 868 O O . VAL A 1 111 ? -13.473 4.398 7.777 1.00 92.38 111 VAL A O 1
ATOM 871 N N . LYS A 1 112 ? -14.592 2.758 8.825 1.00 91.25 112 LYS A N 1
ATOM 872 C CA . LYS A 1 112 ? -15.782 3.547 9.181 1.00 91.25 112 LYS A CA 1
ATOM 873 C C . LYS A 1 112 ? -16.017 3.566 10.687 1.00 91.25 112 LYS A C 1
ATOM 875 O O . LYS A 1 112 ? -15.584 2.673 11.413 1.00 91.25 112 LYS A O 1
ATOM 880 N N . ASP A 1 113 ? -16.784 4.553 11.141 1.00 91.38 113 ASP A N 1
ATOM 881 C CA . ASP A 1 113 ? -17.301 4.579 12.510 1.00 91.38 113 ASP A CA 1
ATOM 882 C C . ASP A 1 113 ? -18.023 3.276 12.864 1.00 91.38 113 ASP A C 1
ATOM 884 O O . ASP A 1 113 ? -18.872 2.784 12.116 1.00 91.38 113 ASP A O 1
ATOM 888 N N . GLY A 1 114 ? -17.698 2.739 14.038 1.00 90.94 114 GLY A N 1
ATOM 889 C CA . GLY A 1 114 ? -18.258 1.489 14.542 1.00 90.94 114 GLY A CA 1
ATOM 890 C C . GLY A 1 114 ? -17.532 0.223 14.078 1.00 90.94 114 GLY A C 1
ATOM 891 O O . GLY A 1 114 ? -17.853 -0.856 14.581 1.00 90.94 114 GLY A O 1
ATOM 892 N N . ASP A 1 115 ? -16.549 0.324 13.180 1.00 93.38 115 ASP A N 1
ATOM 893 C CA . ASP A 1 115 ? -15.637 -0.788 12.921 1.00 93.38 115 ASP A CA 1
ATOM 894 C C . ASP A 1 115 ? -14.752 -1.049 14.147 1.00 93.38 115 ASP A C 1
ATOM 896 O O . ASP A 1 115 ? -14.420 -0.135 14.901 1.00 93.38 115 ASP A O 1
ATOM 900 N N . TYR A 1 116 ? -14.335 -2.296 14.346 1.00 94.75 116 TYR A N 1
ATOM 901 C CA . TYR A 1 116 ? -13.299 -2.627 15.319 1.00 94.75 116 TYR A CA 1
ATOM 902 C C . TYR A 1 116 ? -11.997 -2.894 14.571 1.00 94.75 116 TYR A C 1
ATOM 904 O O . TYR A 1 116 ? -11.934 -3.807 13.747 1.00 94.75 116 TYR A O 1
ATOM 912 N N . LEU A 1 117 ? -10.968 -2.096 14.836 1.00 96.75 117 LEU A N 1
ATOM 913 C CA . LEU A 1 117 ? -9.685 -2.182 14.150 1.00 96.75 117 LEU A CA 1
ATOM 914 C C . LEU A 1 117 ? -8.598 -2.589 15.152 1.00 96.75 117 LEU A C 1
ATOM 916 O O . LEU A 1 117 ? -8.528 -2.061 16.260 1.00 96.75 117 LEU A O 1
ATOM 920 N N . THR A 1 118 ? -7.737 -3.516 14.747 1.00 97.38 118 THR A N 1
ATOM 921 C CA . THR A 1 118 ? -6.512 -3.884 15.465 1.00 97.38 118 THR A CA 1
ATOM 922 C C . THR A 1 118 ? -5.328 -3.624 14.547 1.00 97.38 118 THR A C 1
ATOM 924 O O . THR A 1 118 ? -5.253 -4.198 13.464 1.00 97.38 118 THR A O 1
ATOM 927 N N . VAL A 1 119 ? -4.397 -2.781 14.981 1.00 97.38 119 VAL A N 1
ATOM 928 C CA . VAL A 1 119 ? -3.160 -2.423 14.281 1.00 97.38 119 VAL A CA 1
ATOM 929 C C . VAL A 1 119 ? -1.993 -3.132 14.953 1.00 97.38 119 VAL A C 1
ATOM 931 O O . VAL A 1 119 ? -1.856 -3.090 16.177 1.00 97.38 119 VAL A O 1
ATOM 934 N N . TYR A 1 120 ? -1.127 -3.760 14.164 1.00 97.00 120 TYR A N 1
ATOM 935 C CA . TYR A 1 120 ? 0.033 -4.498 14.656 1.00 97.00 120 TYR A CA 1
ATOM 936 C C . TYR A 1 120 ? 1.342 -3.765 14.358 1.00 97.00 120 TYR A C 1
ATOM 938 O O . TYR A 1 120 ? 1.452 -3.003 13.399 1.00 97.00 120 TYR A O 1
ATOM 946 N N . GLU A 1 121 ? 2.371 -4.012 15.165 1.00 93.38 121 GLU A N 1
ATOM 947 C CA . GLU A 1 121 ? 3.713 -3.496 14.899 1.00 93.38 121 GLU A CA 1
ATOM 948 C C . GLU A 1 121 ? 4.283 -4.098 13.603 1.00 93.38 121 GLU A C 1
ATOM 950 O O . GLU A 1 121 ? 4.276 -5.311 13.407 1.00 93.38 121 GLU A O 1
ATOM 955 N N . LYS A 1 122 ? 4.869 -3.267 12.733 1.00 87.25 122 LYS A N 1
ATOM 956 C CA . LYS A 1 122 ? 5.465 -3.729 11.465 1.00 87.25 122 LYS A CA 1
ATOM 957 C C . LYS A 1 122 ? 6.554 -4.788 11.619 1.00 87.25 122 LYS A C 1
ATOM 959 O O . LYS A 1 122 ? 6.618 -5.728 10.836 1.00 87.25 122 LYS A O 1
ATOM 964 N N . ILE A 1 123 ? 7.456 -4.583 12.578 1.00 88.88 123 ILE A N 1
ATOM 965 C CA . ILE A 1 123 ? 8.643 -5.432 12.764 1.00 88.88 123 ILE A CA 1
ATOM 966 C C . ILE A 1 123 ? 8.267 -6.713 13.519 1.00 88.88 123 ILE A C 1
ATOM 968 O O . ILE A 1 123 ? 8.880 -7.758 13.323 1.00 88.88 123 ILE A O 1
ATOM 972 N N . MET A 1 124 ? 7.232 -6.646 14.360 1.00 88.31 124 MET A N 1
ATOM 973 C CA . MET A 1 124 ? 6.725 -7.770 15.141 1.00 88.31 124 MET A CA 1
ATOM 974 C C . MET A 1 124 ? 5.198 -7.854 14.998 1.00 88.31 124 MET A C 1
ATOM 976 O O . MET A 1 124 ? 4.486 -7.464 15.920 1.00 88.31 124 MET A O 1
ATOM 980 N N . PRO A 1 125 ? 4.672 -8.417 13.893 1.00 82.31 125 PRO A N 1
ATOM 981 C CA . PRO A 1 125 ? 3.232 -8.417 13.590 1.00 82.31 125 PRO A CA 1
ATOM 982 C C . PRO A 1 125 ? 2.352 -9.168 14.600 1.00 82.31 125 PRO A C 1
ATOM 984 O O . PRO A 1 125 ? 1.132 -9.100 14.532 1.00 82.31 125 PRO A O 1
ATOM 987 N N . ALA A 1 126 ? 2.955 -9.901 15.539 1.00 87.88 126 ALA A N 1
ATOM 988 C CA . ALA A 1 126 ? 2.249 -10.517 16.659 1.00 87.88 126 ALA A CA 1
ATOM 989 C C . ALA A 1 126 ? 1.942 -9.530 17.805 1.00 87.88 126 ALA A C 1
ATOM 991 O O . ALA A 1 126 ? 1.172 -9.863 18.703 1.00 87.88 126 ALA A O 1
ATOM 992 N N . ARG A 1 127 ? 2.553 -8.337 17.812 1.00 95.31 127 ARG A N 1
ATOM 993 C CA . ARG A 1 127 ? 2.332 -7.296 18.820 1.00 95.31 127 ARG A CA 1
ATOM 994 C C . ARG A 1 127 ? 1.299 -6.294 18.339 1.00 95.31 127 ARG A C 1
ATOM 996 O O . ARG A 1 127 ? 1.418 -5.761 17.240 1.00 95.31 127 ARG A O 1
ATOM 1003 N N . VAL A 1 128 ? 0.318 -6.020 19.191 1.00 97.06 128 VAL A N 1
ATOM 1004 C CA . VAL A 1 128 ? -0.703 -4.998 18.954 1.00 97.06 128 VAL A CA 1
ATOM 1005 C C . VAL A 1 128 ? -0.112 -3.628 19.282 1.00 97.06 128 VAL A C 1
ATOM 1007 O O . VAL A 1 128 ? 0.300 -3.385 20.414 1.00 97.06 128 VAL A O 1
ATOM 1010 N N . ALA A 1 129 ? -0.065 -2.749 18.282 1.00 95.88 129 ALA A N 1
ATOM 1011 C CA . ALA A 1 129 ? 0.293 -1.343 18.441 1.00 95.88 129 ALA A CA 1
ATOM 1012 C C . ALA A 1 129 ? -0.908 -0.519 18.932 1.00 95.88 129 ALA A C 1
ATOM 1014 O O . ALA A 1 129 ? -0.739 0.424 19.701 1.00 95.88 129 ALA A O 1
ATOM 1015 N N . TRP A 1 130 ? -2.116 -0.890 18.496 1.00 97.06 130 TRP A N 1
ATOM 1016 C CA . TRP A 1 130 ? -3.376 -0.290 18.928 1.00 97.06 130 TRP A CA 1
ATOM 1017 C C . TRP A 1 130 ? -4.551 -1.206 18.599 1.00 97.06 130 TRP A C 1
ATOM 1019 O O . TRP A 1 130 ? -4.528 -1.912 17.595 1.00 97.06 130 TRP A O 1
ATOM 1029 N N . GLU A 1 131 ? -5.596 -1.175 19.417 1.00 96.94 131 GLU A N 1
ATOM 1030 C CA . GLU A 1 131 ? -6.863 -1.835 19.119 1.00 96.94 131 GLU A CA 1
ATOM 1031 C C . GLU A 1 131 ? -8.032 -1.052 19.708 1.00 96.94 131 GLU A C 1
ATOM 1033 O O . GLU A 1 131 ? -7.921 -0.461 20.786 1.00 96.94 131 GLU A O 1
ATOM 1038 N N . GLY A 1 132 ? -9.165 -1.046 19.011 1.00 95.38 132 GLY A N 1
ATOM 1039 C CA . GLY A 1 132 ? -10.358 -0.397 19.525 1.00 95.38 132 GLY A CA 1
ATOM 1040 C C . GLY A 1 132 ? -11.467 -0.207 18.505 1.00 95.38 132 GLY A C 1
ATOM 1041 O O . GLY A 1 132 ? -11.342 -0.522 17.322 1.00 95.38 132 GLY A O 1
ATOM 1042 N N . LEU A 1 133 ? -12.574 0.342 19.004 1.00 94.62 133 LEU A N 1
ATOM 1043 C CA . LEU A 1 133 ? -13.678 0.798 18.173 1.00 94.62 133 LEU A CA 1
ATOM 1044 C 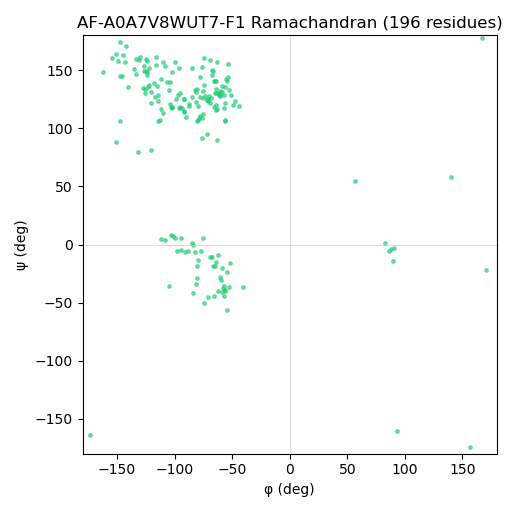C . LEU A 1 133 ? -13.280 2.099 17.469 1.00 94.62 133 LEU A C 1
ATOM 1046 O O . LEU A 1 133 ? -12.865 3.065 18.117 1.00 94.62 133 LEU A O 1
ATOM 1050 N N . VAL A 1 134 ? -13.442 2.130 16.155 1.00 94.06 134 VAL A N 1
ATOM 1051 C CA . VAL A 1 134 ? -13.253 3.324 15.344 1.00 94.06 134 VAL A CA 1
ATOM 1052 C C . VAL A 1 134 ? -14.386 4.303 15.633 1.00 94.06 134 VAL A C 1
ATOM 1054 O O . VAL A 1 134 ? -15.569 3.956 15.586 1.00 94.06 134 VAL A O 1
ATOM 1057 N N . LYS A 1 135 ? -13.995 5.529 15.961 1.00 92.88 135 LYS A N 1
ATOM 1058 C CA . LYS A 1 135 ? -14.865 6.675 16.171 1.00 92.88 135 LYS A CA 1
ATOM 1059 C C . LYS A 1 135 ? -14.116 7.927 15.739 1.00 92.88 135 LYS A C 1
ATOM 1061 O O . LYS A 1 135 ? -13.202 8.394 16.422 1.00 92.88 135 LYS A O 1
ATOM 1066 N N . PHE A 1 136 ? -14.517 8.463 14.604 1.00 89.62 136 PHE A N 1
ATOM 1067 C CA . PHE A 1 136 ? -13.931 9.630 13.997 1.00 89.62 136 PHE A CA 1
ATOM 1068 C C . PHE A 1 136 ? -14.480 10.912 14.615 1.00 89.62 136 PHE A C 1
ATOM 1070 O O . PHE A 1 136 ? -15.684 11.123 14.760 1.00 89.62 136 PHE A O 1
ATOM 1077 N N . LEU A 1 137 ? -13.565 11.816 14.935 1.00 84.25 137 LEU A N 1
ATOM 1078 C CA . LEU A 1 137 ? -13.855 13.213 15.194 1.00 84.25 137 LEU A CA 1
ATOM 1079 C C . LEU A 1 137 ? -13.588 13.994 13.915 1.00 84.25 137 LEU A C 1
ATOM 1081 O O . LEU A 1 137 ? -12.510 13.895 13.323 1.00 84.25 137 LEU A O 1
ATOM 1085 N N . ARG A 1 138 ? -14.569 14.794 13.499 1.00 76.69 138 ARG A N 1
ATOM 1086 C CA . ARG A 1 138 ? -14.371 15.771 12.432 1.00 76.69 138 ARG A CA 1
ATOM 1087 C C . ARG A 1 138 ? -13.492 16.900 12.968 1.00 76.69 138 ARG A C 1
ATOM 1089 O O . ARG A 1 138 ? -13.831 17.510 13.982 1.00 76.69 138 ARG A O 1
ATOM 1096 N N . LYS A 1 139 ? -12.366 17.149 12.303 1.00 69.38 139 LYS A N 1
ATOM 1097 C CA . LYS A 1 139 ? -11.503 18.304 12.579 1.00 69.38 139 LYS A CA 1
ATOM 1098 C C . LYS A 1 139 ? -12.198 19.609 12.160 1.00 69.38 139 LYS A C 1
ATOM 1100 O O . LYS A 1 139 ? -13.147 19.602 11.374 1.00 69.38 139 LYS A O 1
ATOM 1105 N N . ASP A 1 140 ? -11.742 20.719 12.726 1.00 68.62 140 ASP A N 1
ATOM 1106 C CA . ASP A 1 140 ? -12.236 22.049 12.376 1.00 68.62 140 ASP A CA 1
ATOM 1107 C C . ASP A 1 140 ? -11.736 22.443 10.966 1.00 68.62 140 ASP A C 1
ATOM 1109 O O . ASP A 1 140 ? -10.517 22.430 10.753 1.00 68.62 140 ASP A O 1
ATOM 1113 N N . PRO A 1 141 ? -12.641 22.796 10.025 1.00 65.69 141 PRO A N 1
ATOM 1114 C CA . PRO A 1 141 ? -12.331 23.369 8.710 1.00 65.69 141 PRO A CA 1
ATOM 1115 C C . PRO A 1 141 ? -11.217 24.409 8.681 1.00 65.69 141 PRO A C 1
ATOM 1117 O O . PRO A 1 141 ? -10.423 24.421 7.743 1.00 65.69 141 PRO A O 1
ATOM 1120 N N . ASP A 1 142 ? -11.127 25.244 9.711 1.00 66.88 142 ASP A N 1
ATOM 1121 C CA . ASP A 1 142 ? -10.207 26.382 9.731 1.00 66.88 142 ASP A CA 1
ATOM 1122 C C . ASP A 1 142 ? -8.785 26.004 10.188 1.00 66.88 142 ASP A C 1
ATOM 1124 O O . ASP A 1 142 ? -7.892 26.850 10.238 1.00 66.88 142 ASP A O 1
ATOM 1128 N N . THR A 1 143 ? -8.555 24.727 10.518 1.00 61.53 143 THR A N 1
ATOM 1129 C CA . THR A 1 143 ? -7.266 24.211 11.019 1.00 61.53 143 THR A CA 1
ATOM 1130 C C . THR A 1 143 ? -6.547 23.271 10.048 1.00 61.53 143 THR A C 1
ATOM 1132 O O . THR A 1 143 ? -5.505 22.719 10.400 1.00 61.53 143 THR A O 1
ATOM 1135 N N . TYR A 1 144 ? -7.080 23.075 8.837 1.00 61.88 144 TYR A N 1
ATOM 1136 C CA . TYR A 1 144 ? -6.520 22.136 7.864 1.00 61.88 144 TYR A CA 1
ATOM 1137 C C . TYR A 1 144 ? -5.321 22.706 7.099 1.00 61.88 144 TYR A C 1
ATOM 1139 O O . TYR A 1 144 ? -5.378 23.792 6.525 1.00 61.88 144 TYR A O 1
ATOM 1147 N N . GLU A 1 145 ? -4.265 21.902 6.990 1.00 60.09 145 GLU A N 1
ATOM 1148 C CA . GLU A 1 145 ? -3.408 21.926 5.804 1.00 60.09 145 GLU A CA 1
ATOM 1149 C C . GLU A 1 145 ? -4.141 21.159 4.684 1.00 60.09 145 GLU A C 1
ATOM 1151 O O . GLU A 1 145 ? -4.808 20.168 4.975 1.00 60.09 145 GLU A O 1
ATOM 1156 N N . GLU A 1 146 ? -4.035 21.579 3.413 1.00 56.97 146 GLU A N 1
ATOM 1157 C CA . GLU A 1 146 ? -4.774 21.004 2.255 1.00 56.97 146 GLU A CA 1
ATOM 1158 C C . GLU A 1 146 ? -4.661 19.473 2.101 1.00 56.97 146 GLU A C 1
ATOM 1160 O O . GLU A 1 146 ? -5.437 18.856 1.377 1.00 56.97 146 GLU A O 1
ATOM 1165 N N . LEU A 1 147 ? -3.696 18.858 2.782 1.00 57.91 147 LEU A N 1
ATOM 1166 C CA . LEU A 1 147 ? -3.361 17.443 2.698 1.00 57.91 147 LEU A CA 1
ATOM 1167 C C . LEU A 1 147 ? -3.752 16.644 3.954 1.00 57.91 147 LEU A C 1
ATOM 1169 O O . LEU A 1 147 ? -3.445 15.457 4.057 1.00 57.91 147 LEU A O 1
ATOM 1173 N N . ASP A 1 148 ? -4.399 17.264 4.935 1.00 63.53 148 ASP A N 1
ATOM 1174 C CA . ASP A 1 148 ? -4.745 16.588 6.180 1.00 63.53 148 ASP A CA 1
ATOM 1175 C C . ASP A 1 148 ? -6.156 15.970 6.093 1.00 63.53 148 ASP A C 1
ATOM 1177 O O . ASP A 1 148 ? -7.121 16.681 5.803 1.00 63.53 148 ASP A O 1
ATOM 1181 N N . PRO A 1 149 ? -6.322 14.657 6.349 1.00 66.69 149 PRO A N 1
ATOM 1182 C CA . PRO A 1 149 ? -7.636 14.028 6.340 1.00 66.69 149 PRO A CA 1
ATOM 1183 C C . PRO A 1 149 ? -8.617 14.734 7.282 1.00 66.69 149 PRO A C 1
ATOM 1185 O O . PRO A 1 149 ? -8.251 15.083 8.415 1.00 66.69 149 PRO A O 1
ATOM 1188 N N . PRO A 1 150 ? -9.893 14.879 6.879 1.00 67.94 150 PRO A N 1
ATOM 1189 C CA . PRO A 1 150 ? -10.872 15.622 7.663 1.00 67.94 150 PRO A CA 1
ATOM 1190 C C . PRO A 1 150 ? -11.242 14.958 8.999 1.00 67.94 150 PRO A C 1
ATOM 1192 O O . PRO A 1 150 ? -11.874 15.599 9.846 1.00 67.94 150 PRO A O 1
ATOM 1195 N N . TYR A 1 151 ? -10.830 13.704 9.203 1.00 77.19 151 TYR A N 1
ATOM 1196 C CA . TYR A 1 151 ? -11.233 12.849 10.313 1.00 77.19 151 TYR A CA 1
ATOM 1197 C C . TYR A 1 151 ? -10.032 12.260 11.055 1.00 77.19 151 TYR A C 1
ATOM 1199 O O . TYR A 1 151 ? -9.107 11.723 10.441 1.00 77.19 151 TYR A O 1
ATOM 1207 N N . VAL A 1 152 ? -10.082 12.296 12.387 1.00 81.94 152 VAL A N 1
ATOM 1208 C CA . VAL A 1 152 ? -9.107 11.636 13.272 1.00 81.94 152 VAL A CA 1
ATOM 1209 C C . VAL A 1 152 ? -9.803 10.692 14.234 1.00 81.94 152 VAL A C 1
ATOM 1211 O O . VAL A 1 152 ? -10.934 10.942 14.636 1.00 81.94 152 VAL A O 1
ATOM 1214 N N . GLN A 1 153 ? -9.131 9.613 14.617 1.00 89.31 153 GLN A N 1
ATOM 1215 C CA . GLN A 1 153 ? -9.657 8.672 15.599 1.00 89.31 153 GLN A CA 1
ATOM 1216 C C . GLN A 1 153 ? -9.656 9.290 17.008 1.00 89.31 153 GLN A C 1
ATOM 1218 O O . GLN A 1 153 ? -8.608 9.703 17.492 1.00 89.31 153 GLN A O 1
ATOM 1223 N N . GLU A 1 154 ? -10.808 9.302 17.690 1.00 89.19 154 GLU A N 1
ATOM 1224 C CA . GLU A 1 154 ? -10.992 9.917 19.022 1.00 89.19 154 GLU A CA 1
ATOM 1225 C C . GLU A 1 154 ? -10.016 9.375 20.077 1.00 89.19 154 GLU A C 1
ATOM 1227 O O . GLU A 1 154 ? -9.520 10.123 20.917 1.00 89.19 154 GLU A O 1
ATOM 1232 N N . SER A 1 155 ? -9.751 8.067 20.050 1.00 87.50 155 SER A N 1
ATOM 1233 C CA . SER A 1 155 ? -8.961 7.369 21.071 1.00 87.50 155 SER A CA 1
ATOM 1234 C C . SER A 1 155 ? -7.472 7.226 20.742 1.00 87.50 155 SER A C 1
ATOM 1236 O O . SER A 1 155 ? -6.759 6.535 21.471 1.00 87.50 155 SER A O 1
ATOM 1238 N N . ALA A 1 156 ? -6.994 7.832 19.654 1.00 87.88 156 ALA A N 1
ATOM 1239 C CA . ALA A 1 156 ? -5.601 7.750 19.230 1.00 87.88 156 ALA A CA 1
ATOM 1240 C C . ALA A 1 156 ? -5.006 9.148 19.033 1.00 87.88 156 ALA A C 1
ATOM 1242 O O . ALA A 1 156 ? -5.696 10.085 18.641 1.00 87.88 156 ALA A O 1
ATOM 1243 N N . ASP A 1 157 ? -3.700 9.281 19.274 1.00 89.94 157 ASP A N 1
ATOM 1244 C CA . ASP A 1 157 ? -2.981 10.487 18.871 1.00 89.94 157 ASP A CA 1
ATOM 1245 C C . ASP A 1 157 ? -3.073 10.649 17.337 1.00 89.94 157 ASP A C 1
ATOM 1247 O O . ASP A 1 157 ? -2.760 9.695 16.617 1.00 89.94 157 ASP A O 1
ATOM 1251 N N . PRO A 1 158 ? -3.478 11.821 16.810 1.00 86.88 158 PRO A N 1
ATOM 1252 C CA . PRO A 1 158 ? -3.650 12.027 15.372 1.00 86.88 158 PRO A CA 1
ATOM 1253 C C . PRO A 1 158 ? -2.403 11.751 14.528 1.00 86.88 158 PRO A C 1
ATOM 1255 O O . PRO A 1 158 ? -2.518 11.248 13.408 1.00 86.88 158 PRO A O 1
ATOM 1258 N N . THR A 1 159 ? -1.217 12.071 15.052 1.00 87.12 159 THR A N 1
ATOM 1259 C CA . THR A 1 159 ? 0.056 11.875 14.346 1.00 87.12 159 THR A CA 1
ATOM 1260 C C . THR A 1 159 ? 0.372 10.392 14.254 1.00 87.12 159 THR A C 1
ATOM 1262 O O . THR A 1 159 ? 0.733 9.897 13.186 1.00 87.12 159 THR A O 1
ATOM 1265 N N . ILE A 1 160 ? 0.193 9.671 15.362 1.00 91.00 160 ILE A N 1
ATOM 1266 C CA . ILE A 1 160 ? 0.394 8.222 15.416 1.00 91.00 160 ILE A CA 1
ATOM 1267 C C . ILE A 1 160 ? -0.633 7.501 14.534 1.00 91.00 160 ILE A C 1
ATOM 1269 O O . ILE A 1 160 ? -0.250 6.628 13.756 1.00 91.00 160 ILE A O 1
ATOM 1273 N N . TRP A 1 161 ? -1.909 7.896 14.599 1.00 91.38 161 TRP A N 1
ATOM 1274 C CA . TRP A 1 161 ? -2.967 7.344 13.751 1.00 91.38 161 TRP A CA 1
ATOM 1275 C C . TRP A 1 161 ? -2.591 7.471 12.277 1.00 91.38 161 TRP A C 1
ATOM 1277 O O . TRP A 1 161 ? -2.459 6.466 11.586 1.00 91.38 161 TRP A O 1
ATOM 1287 N N . ARG A 1 162 ? -2.301 8.696 11.821 1.00 88.75 162 ARG A N 1
ATOM 1288 C CA . ARG A 1 162 ? -1.875 8.972 10.442 1.00 88.75 162 ARG A CA 1
ATOM 1289 C C . ARG A 1 162 ? -0.632 8.171 10.050 1.00 88.75 162 ARG A C 1
ATOM 1291 O O . ARG A 1 162 ? -0.562 7.666 8.932 1.00 88.75 162 ARG A O 1
ATOM 1298 N N . HIS A 1 163 ? 0.334 8.030 10.958 1.00 90.38 163 HIS A N 1
ATOM 1299 C CA . HIS A 1 163 ? 1.550 7.257 10.712 1.00 90.38 163 HIS A CA 1
ATOM 1300 C C . HIS A 1 163 ? 1.242 5.796 10.358 1.00 90.38 163 HIS A C 1
ATOM 1302 O O . HIS A 1 163 ? 1.851 5.249 9.442 1.00 90.38 163 HIS A O 1
ATOM 1308 N N . TRP A 1 164 ? 0.283 5.152 11.021 1.00 94.00 164 TRP A N 1
ATOM 1309 C CA . TRP A 1 164 ? -0.032 3.756 10.716 1.00 94.00 164 TRP A CA 1
ATOM 1310 C C . TRP A 1 164 ? -0.539 3.550 9.286 1.00 94.00 164 TRP A C 1
ATOM 1312 O O . TRP A 1 164 ? -0.114 2.594 8.637 1.00 94.00 164 TRP A O 1
ATOM 1322 N N . PHE A 1 165 ? -1.372 4.459 8.777 1.00 92.38 165 PHE A N 1
ATOM 1323 C CA . PHE A 1 165 ? -1.898 4.389 7.410 1.00 92.38 165 PHE A CA 1
ATOM 1324 C C . PHE A 1 165 ? -0.842 4.768 6.371 1.00 92.38 165 PHE A C 1
ATOM 1326 O O . PHE A 1 165 ? -0.574 3.982 5.473 1.00 92.38 165 PHE A O 1
ATOM 1333 N N . LEU A 1 166 ? -0.153 5.904 6.541 1.00 87.69 166 LEU A N 1
ATOM 1334 C CA . LEU A 1 166 ? 0.862 6.358 5.575 1.00 87.69 166 LEU A CA 1
ATOM 1335 C C . LEU A 1 166 ? 2.025 5.383 5.405 1.00 87.69 166 LEU A C 1
ATOM 1337 O O . LEU A 1 166 ? 2.687 5.367 4.371 1.00 87.69 166 LEU A O 1
ATOM 1341 N N . TYR A 1 167 ? 2.312 4.606 6.444 1.00 88.69 167 TYR A N 1
ATOM 1342 C CA . TYR A 1 167 ? 3.369 3.619 6.395 1.00 88.69 167 TYR A CA 1
ATOM 1343 C C . TYR A 1 167 ? 2.834 2.205 6.180 1.00 88.69 167 TYR A C 1
ATOM 1345 O O . TYR A 1 167 ? 3.639 1.291 6.214 1.00 88.69 167 TYR A O 1
ATOM 1353 N N . ALA A 1 168 ? 1.556 1.960 5.915 1.00 91.56 168 ALA A N 1
ATOM 1354 C CA . ALA A 1 168 ? 1.049 0.610 5.664 1.00 91.56 168 ALA A CA 1
ATOM 1355 C C . ALA A 1 168 ? 1.320 -0.395 6.796 1.00 91.56 168 ALA A C 1
ATOM 1357 O O . ALA A 1 168 ? 1.931 -1.453 6.613 1.00 91.56 168 ALA A O 1
ATOM 1358 N N . TYR A 1 169 ? 0.902 -0.042 8.013 1.00 94.62 169 TYR A N 1
ATOM 1359 C CA . TYR A 1 169 ? 0.956 -0.964 9.144 1.00 94.62 169 TYR A CA 1
ATOM 1360 C C . TYR A 1 169 ? 0.012 -2.158 8.922 1.00 94.62 169 TYR A C 1
ATOM 1362 O O . TYR A 1 169 ? -1.098 -1.975 8.417 1.00 94.62 169 TYR A O 1
ATOM 1370 N N . PRO A 1 170 ? 0.422 -3.381 9.305 1.00 96.06 170 PRO A N 1
ATOM 1371 C CA . PRO A 1 170 ? -0.459 -4.541 9.268 1.00 96.06 170 PRO A CA 1
ATOM 1372 C C . PRO A 1 170 ? -1.631 -4.353 10.235 1.00 96.06 170 PRO A C 1
ATOM 1374 O O . PRO A 1 170 ? -1.447 -3.867 11.353 1.00 96.06 170 PRO A O 1
ATOM 1377 N N . ALA A 1 171 ? -2.828 -4.771 9.832 1.00 97.00 171 ALA A N 1
ATOM 1378 C CA . ALA A 1 171 ? -4.033 -4.619 10.635 1.00 97.00 171 ALA A CA 1
ATOM 1379 C C . ALA A 1 171 ? -5.080 -5.714 10.375 1.00 97.00 171 ALA A C 1
ATOM 1381 O O . ALA A 1 171 ? -5.041 -6.440 9.376 1.00 97.00 171 ALA A O 1
ATOM 1382 N N . THR A 1 172 ? -6.042 -5.818 11.291 1.00 96.00 172 THR A N 1
ATOM 1383 C CA . THR A 1 172 ? -7.316 -6.498 11.056 1.00 96.00 172 THR A CA 1
ATOM 1384 C C . THR A 1 172 ? -8.472 -5.542 11.294 1.00 96.00 172 THR A C 1
ATOM 1386 O O . THR A 1 172 ? -8.463 -4.782 12.260 1.00 96.00 172 THR A O 1
ATOM 1389 N N . LEU A 1 173 ? -9.463 -5.592 10.408 1.00 95.06 173 LEU A N 1
ATOM 1390 C CA . LEU A 1 173 ? -10.705 -4.836 10.507 1.00 95.06 173 LEU A CA 1
ATOM 1391 C C . LEU A 1 173 ? -11.845 -5.830 10.700 1.00 95.06 173 LEU A C 1
ATOM 1393 O O . LEU A 1 173 ? -12.034 -6.736 9.888 1.00 95.06 173 LEU A O 1
ATOM 1397 N N . MET A 1 174 ? -12.604 -5.666 11.774 1.00 94.31 174 MET A N 1
ATOM 1398 C CA . MET A 1 174 ? -13.810 -6.430 12.039 1.00 94.31 174 MET A CA 1
ATOM 1399 C C . MET A 1 174 ? -15.017 -5.505 11.941 1.00 94.31 174 MET A C 1
ATOM 1401 O O . MET A 1 174 ? -15.181 -4.588 12.747 1.00 94.31 174 MET A O 1
ATOM 1405 N N . ARG A 1 175 ? -15.893 -5.791 10.977 1.00 88.88 175 ARG A N 1
ATOM 1406 C CA . ARG A 1 175 ? -17.135 -5.050 10.769 1.00 88.88 175 ARG A CA 1
ATOM 1407 C C . ARG A 1 175 ? -18.330 -5.856 11.282 1.00 88.88 175 ARG A C 1
ATOM 1409 O O . ARG A 1 175 ? -18.566 -6.964 10.784 1.00 88.88 175 ARG A O 1
ATOM 1416 N N . PRO A 1 176 ? -19.112 -5.327 12.240 1.00 80.06 176 PRO A N 1
ATOM 1417 C CA . PRO A 1 176 ? -20.347 -5.967 12.676 1.00 80.06 176 PRO A CA 1
ATOM 1418 C C . PRO A 1 176 ? -21.354 -6.036 11.521 1.00 80.06 176 PRO A C 1
ATOM 1420 O O . PRO A 1 176 ? -21.823 -5.014 11.014 1.00 80.06 176 PRO A O 1
ATOM 1423 N N . THR A 1 177 ? -21.716 -7.241 11.085 1.00 66.12 177 THR A N 1
ATOM 1424 C CA . THR A 1 177 ? -22.720 -7.433 10.032 1.00 66.12 177 THR A CA 1
ATOM 1425 C C . THR A 1 177 ? -24.107 -7.263 10.647 1.00 66.12 177 THR A C 1
ATOM 1427 O O . THR A 1 177 ? -24.573 -8.066 11.456 1.00 66.12 177 THR A O 1
ATOM 1430 N N . GLY A 1 178 ? -24.744 -6.148 10.296 1.00 55.88 178 GLY A N 1
ATOM 1431 C CA . GLY A 1 178 ? -26.028 -5.690 10.836 1.00 55.88 178 GLY A CA 1
ATOM 1432 C C . GLY A 1 178 ? -26.365 -4.260 10.403 1.00 55.88 178 GLY A C 1
ATOM 1433 O O . GLY A 1 178 ? -27.537 -3.898 10.325 1.00 55.88 178 GLY A O 1
ATOM 1434 N N . PHE A 1 179 ? -25.350 -3.477 10.020 1.00 46.06 179 PHE A N 1
ATOM 1435 C CA . PHE A 1 179 ? -25.526 -2.247 9.256 1.00 46.06 179 PHE A CA 1
ATOM 1436 C C . PHE A 1 179 ? -25.730 -2.584 7.777 1.00 46.06 179 PHE A C 1
ATOM 1438 O O . PHE A 1 179 ? -24.819 -3.013 7.070 1.00 46.06 179 PHE A O 1
ATOM 1445 N N . ILE A 1 180 ? -26.967 -2.423 7.315 1.00 41.47 180 ILE A N 1
ATOM 1446 C CA . ILE A 1 180 ? -27.330 -2.479 5.900 1.00 41.47 180 ILE A CA 1
ATOM 1447 C C . ILE A 1 180 ? -26.467 -1.443 5.171 1.00 41.47 180 ILE A C 1
ATOM 1449 O O . ILE A 1 180 ? -26.537 -0.261 5.506 1.00 41.47 180 ILE A O 1
ATOM 1453 N N . ARG A 1 181 ? -25.673 -1.866 4.172 1.00 44.06 181 ARG A N 1
ATOM 1454 C CA . ARG A 1 181 ? -25.059 -0.934 3.212 1.00 44.06 181 ARG A CA 1
ATOM 1455 C C . ARG A 1 181 ? -26.184 -0.016 2.711 1.00 44.06 181 ARG A C 1
ATOM 1457 O O . ARG A 1 181 ? -27.120 -0.550 2.104 1.00 44.06 181 ARG A O 1
ATOM 1464 N N . PRO A 1 182 ? -26.147 1.318 2.886 1.00 38.66 182 PRO A N 1
ATOM 1465 C CA . PRO A 1 182 ? -26.902 2.147 1.967 1.00 38.66 182 PRO A CA 1
ATOM 1466 C C . PRO A 1 182 ? -26.362 1.767 0.591 1.00 38.66 182 PRO A C 1
ATOM 1468 O O . PRO A 1 182 ? -25.156 1.861 0.357 1.00 38.66 182 PRO A O 1
ATOM 1471 N N . LYS A 1 183 ? -27.220 1.221 -0.281 1.00 34.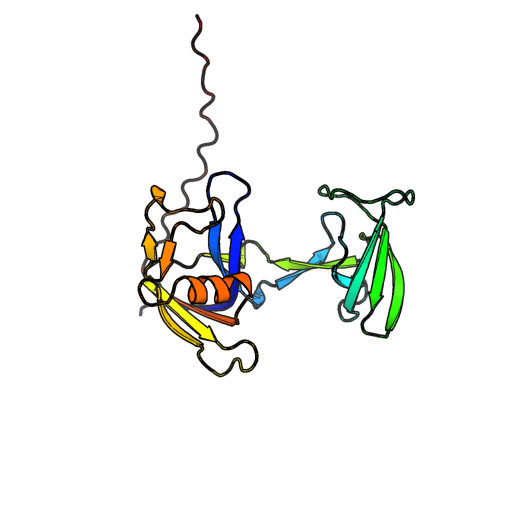94 183 LYS A N 1
ATOM 1472 C CA . LYS A 1 183 ? -26.853 1.045 -1.687 1.00 34.94 183 LYS A CA 1
ATOM 1473 C C . LYS A 1 183 ? -26.265 2.377 -2.124 1.00 34.94 183 LYS A C 1
ATOM 1475 O O . LYS A 1 183 ? -26.923 3.402 -1.938 1.00 34.94 183 LYS A O 1
ATOM 1480 N N . SER A 1 184 ? -25.036 2.349 -2.628 1.00 37.09 184 SER A N 1
ATOM 1481 C CA . SER A 1 184 ? -24.434 3.499 -3.279 1.00 37.09 184 SER A CA 1
ATOM 1482 C C . SER A 1 184 ? -25.490 4.092 -4.203 1.00 37.09 184 SER A C 1
ATOM 1484 O O . SER A 1 184 ? -26.052 3.399 -5.055 1.00 37.09 184 SER A O 1
ATOM 1486 N N . ILE A 1 185 ? -25.852 5.349 -3.955 1.00 39.91 185 ILE A N 1
ATOM 1487 C CA . ILE A 1 185 ? -26.652 6.096 -4.912 1.00 39.91 185 ILE A CA 1
ATOM 1488 C C . ILE A 1 185 ? -25.735 6.188 -6.133 1.00 39.91 185 ILE A C 1
ATOM 1490 O O . ILE A 1 185 ? -24.641 6.739 -5.997 1.00 39.91 185 ILE A O 1
ATOM 1494 N N . PRO A 1 186 ? -26.088 5.589 -7.285 1.00 34.78 186 PRO A N 1
ATOM 1495 C CA . PRO A 1 186 ? -25.265 5.742 -8.470 1.00 34.78 186 PRO A CA 1
ATOM 1496 C C . PRO A 1 186 ? -25.106 7.243 -8.742 1.00 34.78 186 PRO A C 1
ATOM 1498 O O . PRO A 1 186 ? -26.066 7.994 -8.525 1.00 34.78 186 PRO A O 1
ATOM 1501 N N . PRO A 1 187 ? -23.926 7.700 -9.192 1.00 33.44 187 PRO A N 1
ATOM 1502 C CA . PRO A 1 187 ? -23.735 9.101 -9.527 1.00 33.44 187 PRO A CA 1
ATOM 1503 C C . PRO A 1 187 ? -24.855 9.524 -10.475 1.00 33.44 187 PRO A C 1
ATOM 1505 O O . PRO A 1 187 ? -25.131 8.839 -11.467 1.00 33.44 187 PRO A O 1
ATOM 1508 N N . ILE A 1 188 ? -25.537 10.625 -10.140 1.00 39.09 188 ILE A N 1
ATOM 1509 C CA . ILE A 1 188 ? -26.560 11.228 -10.995 1.00 39.09 188 ILE A CA 1
ATOM 1510 C C . ILE A 1 188 ? -25.851 11.680 -12.272 1.00 39.09 188 ILE A C 1
ATOM 1512 O O . ILE A 1 188 ? -25.344 12.794 -12.393 1.00 39.09 188 ILE A O 1
ATOM 1516 N N . THR A 1 189 ? -25.794 10.782 -13.244 1.00 41.72 189 THR A N 1
ATOM 1517 C CA . THR A 1 189 ? -25.377 11.068 -14.606 1.00 41.72 189 THR A CA 1
ATOM 1518 C C . THR A 1 189 ? -26.542 11.778 -15.277 1.00 41.72 189 THR A C 1
ATOM 1520 O O . THR A 1 189 ? -27.459 11.159 -15.802 1.00 41.72 189 THR A O 1
ATOM 1523 N N . GLY A 1 190 ? -26.536 13.111 -15.214 1.00 43.78 190 GLY A N 1
ATOM 1524 C CA . GLY A 1 190 ? -27.464 13.918 -16.005 1.00 43.78 190 GLY A CA 1
ATOM 1525 C C . GLY A 1 190 ? -28.060 15.129 -15.306 1.00 43.78 190 GLY A C 1
ATOM 1526 O O . GLY A 1 190 ? -29.274 15.284 -15.299 1.00 43.78 190 GLY A O 1
ATOM 1527 N N . LEU A 1 191 ? -27.234 16.052 -14.815 1.00 36.34 191 LEU A N 1
ATOM 1528 C CA . LEU A 1 191 ? -27.646 17.454 -14.708 1.00 36.34 191 LEU A CA 1
ATOM 1529 C C . LEU A 1 191 ? -26.688 18.314 -15.529 1.00 36.34 191 LEU A C 1
ATOM 1531 O O . LEU A 1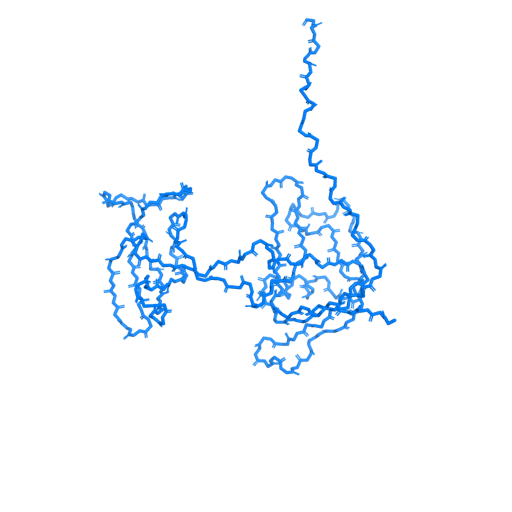 191 ? -25.747 18.930 -15.034 1.00 36.34 191 LEU A O 1
ATOM 1535 N N . ARG A 1 192 ? -26.957 18.350 -16.839 1.00 38.22 192 ARG A N 1
ATOM 1536 C CA . ARG A 1 192 ? -26.482 19.417 -17.722 1.00 38.22 192 ARG A CA 1
ATOM 1537 C C . ARG A 1 192 ? -26.991 20.728 -17.120 1.00 38.22 192 ARG A C 1
ATOM 1539 O O . ARG A 1 192 ? -28.185 21.011 -17.197 1.00 38.22 192 ARG A O 1
ATOM 1546 N N . ARG A 1 193 ? -26.102 21.531 -16.528 1.00 38.38 193 ARG A N 1
ATOM 1547 C CA . ARG A 1 193 ? -26.391 22.943 -16.255 1.00 38.38 193 ARG A CA 1
ATOM 1548 C C . ARG A 1 193 ? -26.772 23.585 -17.589 1.00 38.38 193 ARG A C 1
ATOM 1550 O O . ARG A 1 193 ? -25.916 23.775 -18.451 1.00 38.38 193 ARG A O 1
ATOM 1557 N N . GLN A 1 194 ? -28.055 23.879 -17.788 1.00 39.41 194 GLN A N 1
ATOM 1558 C CA . GLN A 1 194 ? -28.440 24.835 -18.815 1.00 39.41 194 GLN A CA 1
ATOM 1559 C C . GLN A 1 194 ? -27.856 26.181 -18.387 1.00 39.41 194 GLN A C 1
ATOM 1561 O O . GLN A 1 194 ? -28.129 26.655 -17.285 1.00 39.41 194 GLN A O 1
ATOM 1566 N N . LYS A 1 195 ? -26.995 26.759 -19.229 1.00 39.69 195 LYS A N 1
ATOM 1567 C CA . LYS A 1 195 ? -26.563 28.145 -19.049 1.00 39.69 195 LYS A CA 1
ATOM 1568 C C . LYS A 1 195 ? -27.811 29.038 -19.084 1.00 39.69 195 LYS A C 1
ATOM 1570 O O . LYS A 1 195 ? -28.646 28.825 -19.969 1.00 39.69 195 LYS A O 1
ATOM 1575 N N . PRO A 1 196 ? -27.938 30.029 -18.189 1.00 40.31 196 PRO A N 1
ATOM 1576 C CA . PRO A 1 196 ? -28.916 31.087 -18.378 1.00 40.31 196 PRO A CA 1
ATOM 1577 C C . PRO A 1 196 ? -28.601 31.783 -19.704 1.00 40.31 196 PRO A C 1
ATOM 1579 O O . PRO A 1 196 ? -27.442 32.096 -19.981 1.00 40.31 196 PRO A O 1
ATOM 1582 N N . LYS A 1 197 ? -29.619 31.960 -20.544 1.00 44.16 197 LYS A N 1
ATOM 1583 C CA . LYS A 1 197 ? -29.552 32.918 -21.643 1.00 44.16 197 LYS A CA 1
ATOM 1584 C C . LYS A 1 197 ? -29.778 34.296 -21.043 1.00 44.16 197 LYS A C 1
ATOM 1586 O O . LYS A 1 197 ? -30.914 34.558 -20.668 1.00 44.16 197 LYS A O 1
ATOM 1591 N N . GLU A 1 198 ? -28.744 35.125 -21.027 1.00 47.56 198 GLU A N 1
ATOM 1592 C CA . GLU A 1 198 ? -28.835 36.580 -21.208 1.00 47.56 198 GLU A CA 1
ATOM 1593 C C . GLU A 1 198 ? -27.633 37.040 -22.034 1.00 47.56 198 GLU A C 1
ATOM 1595 O O . GLU A 1 198 ? -26.507 36.566 -21.750 1.00 47.56 198 GLU A O 1
#

Nearest PDB structures (foldseek):
  4l8j-assembly1_A-2  TM=1.965E-01  e=2.381E+00  Bacteroides eggerthii DSM 20697
  6tek-assembly1_B  TM=2.002E-01  e=7.993E+00  Mycolicibacterium thermoresistibile
  2bi0-assembly1_A  TM=1.832E-01  e=7.600E+00  Mycobacterium tuberculosis H37Rv

Mean predicted aligned error: 12.01 Å

Foldseek 3Di:
DFDKDKAWAWWAWAADPDLPAIFIKGFGPVQWDWFQDFKDDAFQAWKAFQVGRVWIWTFRGKAAPVRHHDDDIDGPGKIWTFIQIPVRDTDTDISRRIIHTDGDPVRIGTDDAQKWKWFADPVGRVHTPDTDGFDWDQDDPVPDDSHQGRTAGPPDDRVVRVVRHHVGTIMMIIGGRPPDPPPPPPPPPDDPPDDDDD

Solvent-accessible surface area (backbone atoms only — not comparable to full-atom values): 11504 Å² total; per-residue (Å²): 132,76,51,66,50,75,45,51,25,29,25,30,64,49,72,52,94,65,98,84,48,50,48,54,29,34,36,32,61,88,28,61,38,82,35,71,54,60,36,39,70,52,59,70,41,59,34,19,38,60,94,38,72,86,48,43,30,31,26,69,40,41,24,35,80,88,71,46,86,58,86,78,68,48,80,71,42,64,25,33,30,35,30,42,34,78,89,71,50,73,48,80,42,49,38,83,56,27,20,26,80,39,73,43,77,91,22,59,40,74,67,50,73,70,25,35,41,38,35,24,33,78,93,47,68,90,41,76,72,46,72,47,71,39,43,67,39,77,61,63,84,93,73,63,57,102,84,58,61,62,58,38,52,71,92,47,60,59,68,62,54,51,47,39,24,76,65,43,26,38,34,38,40,38,38,71,48,79,72,76,75,75,73,78,75,72,80,83,86,78,77,80,78,76,75,82,89,128